Protein AF-A0A9R1XL50-F1 (afdb_monomer)

pLDDT: mean 71.67, std 22.63, range [20.95, 95.12]

Nearest PDB structures (foldseek):
  3ly5-assembly1_A  TM=8.111E-01  e=1.374E-07  Homo sapiens
  8fks-assembly1_SW  TM=7.815E-01  e=7.643E-07  Homo sapiens
  8fkx-assembly1_SW  TM=7.855E-01  e=9.317E-07  Homo sapiens
  4w7s-assembly1_A  TM=7.977E-01  e=1.816E-05  Saccharomyces cerevisiae S288C
  8ia0-assembly1_CW  TM=6.655E-01  e=4.926E-04  Thermochaetoides thermophila DSM 1495

Radius of gyration: 17.32 Å; Cα contacts (8 Å, |Δi|>4): 222; chains: 1; bounding box: 42×39×50 Å

Organism: Lactuca sativa (NCBI:txid4236)

Secondary structure (DSSP, 8-state):
-----------PPPSSS--EEEEE----SSS----SSTTHHHHHHHHHT-SS---EEEE-S---HHHHHHHTSS--SEEEE-HHHHHHHHHTTSS-HHHHHHHEEEEEETTHHHHTTTTTHHHHHHHHTT--TTSEEEE--SS--HHHHHHHHHH-SSPEE--PPP--SS---SS-TT-EE--

Solvent-accessible surface area (backbone atoms only — not comparable to full-atom values): 11337 Å² total; per-residue (Å²): 138,80,83,81,80,76,83,74,80,76,84,73,85,81,82,87,83,72,70,21,34,41,38,37,39,73,77,78,82,73,99,76,81,94,79,70,79,64,50,70,54,48,51,51,60,59,46,70,78,45,96,57,96,72,50,71,39,78,48,61,79,84,70,51,71,67,56,48,42,58,66,48,63,59,87,51,37,34,38,40,25,24,45,63,34,49,47,49,32,42,76,69,58,61,38,50,56,65,54,44,35,76,31,44,41,36,38,33,36,42,52,38,59,48,37,56,79,74,62,34,53,63,38,49,57,59,52,50,76,37,54,45,93,81,35,47,60,48,78,41,54,95,57,90,46,74,64,32,54,50,48,45,67,73,66,44,76,79,45,78,42,80,70,85,76,78,96,73,82,91,78,91,59,97,63,70,93,54,69,40,71,57,131

Structure (mmCIF, N/CA/C/O backbone):
data_AF-A0A9R1XL50-F1
#
_entry.id   AF-A0A9R1XL50-F1
#
loop_
_atom_site.group_PDB
_atom_site.id
_atom_site.type_symbol
_atom_site.label_atom_id
_atom_site.label_alt_id
_atom_site.label_comp_id
_atom_site.label_asym_id
_atom_site.label_entity_id
_atom_site.label_seq_id
_atom_site.pdbx_PDB_ins_code
_atom_site.Cartn_x
_atom_site.Cartn_y
_atom_site.Cartn_z
_atom_site.occupancy
_atom_site.B_iso_or_equiv
_atom_site.auth_seq_id
_atom_site.auth_comp_id
_atom_site.auth_asym_id
_atom_site.auth_atom_id
_atom_site.pdbx_PDB_model_num
ATOM 1 N N . MET A 1 1 ? -12.737 -1.888 -33.338 1.00 26.53 1 MET A N 1
ATOM 2 C CA . MET A 1 1 ? -12.448 -0.941 -32.240 1.00 26.53 1 MET A CA 1
ATOM 3 C C . MET A 1 1 ? -12.625 -1.747 -30.972 1.00 26.53 1 MET A C 1
ATOM 5 O O . MET A 1 1 ? -13.733 -1.877 -30.475 1.00 26.53 1 MET A O 1
ATOM 9 N N . GLU A 1 2 ? -11.579 -2.482 -30.617 1.00 20.95 2 GLU A N 1
ATOM 10 C CA . GLU A 1 2 ? -11.662 -3.637 -29.727 1.00 20.95 2 GLU A CA 1
ATOM 11 C C . GLU A 1 2 ? -11.025 -3.235 -28.399 1.00 20.95 2 GLU A C 1
ATOM 13 O O . GLU A 1 2 ? -9.812 -3.076 -28.293 1.00 20.95 2 GLU A O 1
ATOM 18 N N . PHE A 1 3 ? -11.872 -2.955 -27.409 1.00 22.62 3 PHE A N 1
ATOM 19 C CA . PHE A 1 3 ? -11.440 -2.820 -26.027 1.00 22.62 3 PHE A CA 1
ATOM 20 C C . PHE A 1 3 ? -11.097 -4.225 -25.537 1.00 22.62 3 PHE A C 1
ATOM 22 O O . PHE A 1 3 ? -11.986 -4.993 -25.175 1.00 22.62 3 PHE A O 1
ATOM 29 N N . ALA A 1 4 ? -9.813 -4.578 -25.566 1.00 21.44 4 ALA A N 1
ATOM 30 C CA . ALA A 1 4 ? -9.329 -5.760 -24.875 1.00 21.44 4 ALA A CA 1
ATOM 31 C C . ALA A 1 4 ? -9.428 -5.487 -23.369 1.00 21.44 4 ALA A C 1
ATOM 33 O O . ALA A 1 4 ? -8.550 -4.871 -22.764 1.00 21.44 4 ALA A O 1
ATOM 34 N N . ALA A 1 5 ? -10.553 -5.896 -22.787 1.00 24.94 5 ALA A N 1
ATOM 35 C CA . ALA A 1 5 ? -10.712 -6.074 -21.359 1.00 24.94 5 ALA A CA 1
ATOM 36 C C . ALA A 1 5 ? -9.697 -7.133 -20.919 1.00 24.94 5 ALA A C 1
ATOM 38 O O . ALA A 1 5 ? -9.827 -8.306 -21.258 1.00 24.94 5 ALA A O 1
ATOM 39 N N . TRP A 1 6 ? -8.641 -6.712 -20.229 1.00 21.91 6 TRP A N 1
ATOM 40 C CA . TRP A 1 6 ? -7.741 -7.658 -19.590 1.00 21.91 6 TRP A CA 1
ATOM 41 C C . TRP A 1 6 ? -8.371 -8.076 -18.270 1.00 21.91 6 TRP A C 1
ATOM 43 O O . TRP A 1 6 ? -8.505 -7.271 -17.346 1.00 21.91 6 TRP A O 1
ATOM 53 N N . ASP A 1 7 ? -8.767 -9.346 -18.226 1.00 21.23 7 ASP A N 1
ATOM 54 C CA . ASP A 1 7 ? -9.142 -10.095 -17.035 1.00 21.23 7 ASP A CA 1
ATOM 55 C C . ASP A 1 7 ? -8.012 -10.024 -15.997 1.00 21.23 7 ASP A C 1
ATOM 57 O O . ASP A 1 7 ? -7.135 -10.887 -15.905 1.00 21.23 7 ASP A O 1
ATOM 61 N N . ALA A 1 8 ? -8.031 -8.980 -15.172 1.00 24.08 8 ALA A N 1
ATOM 62 C CA . ALA A 1 8 ? -7.344 -8.997 -13.898 1.00 24.08 8 ALA A CA 1
ATOM 63 C C . ALA A 1 8 ? -8.096 -9.995 -13.015 1.00 24.08 8 ALA A C 1
ATOM 65 O O . ALA A 1 8 ? -9.098 -9.661 -12.383 1.00 24.08 8 ALA A O 1
ATOM 66 N N . ASN A 1 9 ? -7.620 -11.242 -12.995 1.00 21.22 9 ASN A N 1
ATOM 67 C CA . ASN A 1 9 ? -8.003 -12.228 -11.996 1.00 21.22 9 ASN A CA 1
ATOM 68 C C . ASN A 1 9 ? -7.710 -11.651 -10.604 1.00 21.22 9 ASN A C 1
ATOM 70 O O . ASN A 1 9 ? -6.616 -11.799 -10.056 1.00 21.22 9 ASN A O 1
ATOM 74 N N . LEU A 1 10 ? -8.707 -10.985 -10.026 1.00 26.58 10 LEU A N 1
ATOM 75 C CA . LEU A 1 10 ? -8.770 -10.690 -8.610 1.00 26.58 10 LEU A CA 1
ATOM 76 C C . LEU A 1 10 ? -8.966 -12.047 -7.929 1.00 26.58 10 LEU A C 1
ATOM 78 O O . LEU A 1 10 ? -10.087 -12.543 -7.801 1.00 26.58 10 LEU A O 1
ATOM 82 N N . VAL A 1 11 ? -7.864 -12.705 -7.568 1.00 24.00 11 VAL A N 1
ATOM 83 C CA . VAL A 1 11 ? -7.908 -13.920 -6.754 1.00 24.00 11 VAL A CA 1
ATOM 84 C C . VAL A 1 11 ? -8.575 -13.541 -5.435 1.00 24.00 11 VAL A C 1
ATOM 86 O O . VAL A 1 11 ? -7.957 -12.974 -4.540 1.00 24.00 11 VAL A O 1
ATOM 89 N N . THR A 1 12 ? -9.867 -13.829 -5.320 1.00 25.81 12 THR A N 1
ATOM 90 C CA . THR A 1 12 ? -10.569 -13.809 -4.042 1.00 25.81 12 THR A CA 1
ATOM 91 C C . THR A 1 12 ? -10.508 -15.224 -3.476 1.00 25.81 12 THR A C 1
ATOM 93 O O . THR A 1 12 ? -10.990 -16.163 -4.116 1.00 25.81 12 THR A O 1
ATOM 96 N N . PRO A 1 13 ? -9.899 -15.446 -2.296 1.00 27.41 13 PRO A N 1
ATOM 97 C CA . PRO A 1 13 ? -9.959 -16.753 -1.686 1.00 27.41 13 PRO A CA 1
ATOM 98 C C . PRO A 1 13 ? -11.349 -17.011 -1.104 1.00 27.41 13 PRO A C 1
ATOM 100 O O . PRO A 1 13 ? -12.001 -16.176 -0.472 1.00 27.41 13 PRO A O 1
ATOM 103 N N . HIS A 1 14 ? -11.751 -18.242 -1.362 1.00 26.66 14 HIS A N 1
ATOM 104 C CA . HIS A 1 14 ? -12.938 -18.963 -0.962 1.00 26.66 14 HIS A CA 1
ATOM 105 C C . HIS A 1 14 ? -13.212 -18.952 0.563 1.00 26.66 14 HIS A C 1
ATOM 107 O O . HIS A 1 14 ? -12.373 -19.348 1.362 1.00 26.66 14 HIS A O 1
ATOM 113 N N . LYS A 1 15 ? -14.466 -18.604 0.902 1.00 34.28 15 LYS A N 1
ATOM 114 C CA . LYS A 1 15 ? -15.270 -18.860 2.124 1.00 34.28 15 LYS A CA 1
ATOM 115 C C . LYS A 1 15 ? -14.718 -18.474 3.517 1.00 34.28 15 LYS A C 1
ATOM 117 O O . LYS A 1 15 ? -13.888 -19.161 4.094 1.00 34.28 15 LYS A O 1
ATOM 122 N N . ARG A 1 16 ? -15.487 -17.551 4.125 1.00 33.47 16 ARG A N 1
ATOM 123 C CA . ARG A 1 16 ? -15.610 -17.145 5.545 1.00 33.47 16 ARG A CA 1
ATOM 124 C C . ARG A 1 16 ? -14.518 -16.200 6.085 1.00 33.47 16 ARG A C 1
ATOM 126 O O . ARG A 1 16 ? -13.398 -16.608 6.328 1.00 33.47 16 ARG A O 1
ATOM 133 N N . MET A 1 17 ? -14.983 -14.979 6.399 1.00 31.41 17 MET A N 1
ATOM 134 C CA . MET A 1 17 ? -14.374 -13.892 7.194 1.00 31.41 17 MET A CA 1
ATOM 135 C C . MET A 1 17 ? -13.359 -12.963 6.498 1.00 31.41 17 MET A C 1
ATOM 137 O O . MET A 1 17 ? -12.212 -13.321 6.290 1.00 31.41 17 MET A O 1
ATOM 141 N N . GLY A 1 18 ? -13.805 -11.719 6.251 1.00 35.88 18 GLY A N 1
ATOM 142 C CA . GLY A 1 18 ? -12.999 -10.488 6.285 1.00 35.88 18 GLY A CA 1
ATOM 143 C C . GLY A 1 18 ? -11.759 -10.425 5.394 1.00 35.88 18 GLY A C 1
ATOM 144 O O . GLY A 1 18 ? -10.650 -10.398 5.915 1.00 35.88 18 GLY A O 1
ATOM 145 N N . ASN A 1 19 ? -11.938 -10.326 4.075 1.00 38.72 19 ASN A N 1
ATOM 146 C CA . ASN A 1 19 ? -10.843 -9.949 3.181 1.00 38.72 19 ASN A CA 1
ATOM 147 C C . ASN A 1 19 ? -10.833 -8.420 3.037 1.00 38.72 19 ASN A C 1
ATOM 149 O O . ASN A 1 19 ? -11.724 -7.865 2.394 1.00 38.72 19 ASN A O 1
ATOM 153 N N . SER A 1 20 ? -9.845 -7.748 3.634 1.00 42.44 20 SER A N 1
ATOM 154 C CA . SER A 1 20 ? -9.546 -6.342 3.339 1.00 42.44 20 SER A CA 1
ATOM 155 C C . SER A 1 20 ? -8.395 -6.263 2.331 1.00 42.44 20 SER A C 1
ATOM 157 O O . SER A 1 20 ? -7.392 -6.977 2.456 1.00 42.44 20 SER A O 1
ATOM 159 N N . ILE A 1 21 ? -8.556 -5.401 1.330 1.00 47.28 21 ILE A N 1
ATOM 160 C CA . ILE A 1 21 ? -7.580 -5.032 0.304 1.00 47.28 21 ILE A CA 1
ATOM 161 C C . ILE A 1 21 ? -7.162 -3.590 0.588 1.00 47.28 21 ILE A C 1
ATOM 163 O O . ILE A 1 21 ? -8.010 -2.701 0.666 1.00 47.28 21 ILE A O 1
ATOM 167 N N . VAL A 1 22 ? -5.864 -3.339 0.734 1.00 52.78 22 VAL A N 1
ATOM 168 C CA . VAL A 1 22 ? -5.326 -1.973 0.808 1.00 52.78 22 VAL A CA 1
ATOM 169 C C . VAL A 1 22 ? -4.517 -1.734 -0.457 1.00 52.78 22 VAL A C 1
ATOM 171 O O . VAL A 1 22 ? -3.472 -2.344 -0.661 1.00 52.78 22 VAL A O 1
ATOM 174 N N . ARG A 1 23 ? -5.006 -0.858 -1.330 1.00 49.47 23 ARG A N 1
ATOM 175 C CA . ARG A 1 23 ? -4.282 -0.412 -2.520 1.00 49.47 23 ARG A CA 1
ATOM 176 C C . ARG A 1 23 ? -3.611 0.912 -2.180 1.00 49.47 23 ARG A C 1
ATOM 178 O O . ARG A 1 23 ? -4.287 1.899 -1.895 1.00 49.47 23 ARG A O 1
ATOM 185 N N . LEU A 1 24 ? -2.283 0.905 -2.142 1.00 48.03 24 LEU A N 1
ATOM 186 C CA . LEU A 1 24 ? -1.499 2.114 -1.957 1.00 48.03 24 LEU A CA 1
ATOM 187 C C . LEU A 1 24 ? -1.195 2.710 -3.322 1.00 48.03 24 LEU A C 1
ATOM 189 O O . LEU A 1 24 ? -0.551 2.081 -4.163 1.00 48.03 24 LEU A O 1
ATOM 193 N N . GLU A 1 25 ? -1.655 3.934 -3.512 1.00 41.81 25 GLU A N 1
ATOM 194 C CA . GLU A 1 25 ? -1.414 4.716 -4.712 1.00 41.81 25 GLU A CA 1
ATOM 195 C C . GLU A 1 25 ? -0.516 5.890 -4.392 1.00 41.81 25 GLU A C 1
ATOM 197 O O . GLU A 1 25 ? -0.556 6.464 -3.306 1.00 41.81 25 GLU A O 1
ATOM 202 N N . SER A 1 26 ? 0.298 6.267 -5.361 1.00 34.44 26 SER A N 1
ATOM 203 C CA . SER A 1 26 ? 1.078 7.482 -5.272 1.00 34.44 26 SER A CA 1
ATOM 204 C C . SER A 1 26 ? 0.306 8.652 -5.874 1.00 34.44 26 SER A C 1
ATOM 206 O O . SER A 1 26 ? -0.042 8.594 -7.051 1.00 34.44 26 SER A O 1
ATOM 208 N N . ILE A 1 27 ? 0.061 9.716 -5.101 1.00 32.31 27 ILE A N 1
ATOM 209 C CA . ILE A 1 27 ? -0.486 10.981 -5.617 1.00 32.31 27 ILE A CA 1
ATOM 210 C C . ILE A 1 27 ? 0.610 12.042 -5.610 1.00 32.31 27 ILE A C 1
ATOM 212 O O . ILE A 1 27 ? 1.268 12.264 -4.595 1.00 32.31 27 ILE A O 1
ATOM 216 N N . CYS A 1 28 ? 0.788 12.681 -6.766 1.00 31.44 28 CYS A N 1
ATOM 217 C CA . CYS A 1 28 ? 1.535 13.920 -6.901 1.00 31.44 28 CYS A CA 1
ATOM 218 C C . CYS A 1 28 ? 0.744 15.048 -6.237 1.00 31.44 28 CYS A C 1
ATOM 220 O O . CYS A 1 28 ? -0.418 15.266 -6.582 1.00 31.44 28 CYS A O 1
ATOM 222 N N . ASP A 1 29 ? 1.385 15.791 -5.341 1.00 30.58 29 ASP A N 1
ATOM 223 C CA . ASP A 1 29 ? 0.957 17.152 -5.035 1.00 30.58 29 ASP A CA 1
ATOM 224 C C . ASP A 1 29 ? 0.895 17.971 -6.336 1.00 30.58 29 ASP A C 1
ATOM 226 O O . ASP A 1 29 ? 1.881 18.043 -7.069 1.00 30.58 29 ASP A O 1
ATOM 230 N N . GLY A 1 30 ? -0.254 18.600 -6.597 1.00 33.22 30 GLY A N 1
ATOM 231 C CA . GLY A 1 30 ? -0.384 19.753 -7.493 1.00 33.22 30 GLY A CA 1
ATOM 232 C C . GLY A 1 30 ? -0.367 19.489 -9.007 1.00 33.22 30 GLY A C 1
ATOM 233 O O . GLY A 1 30 ? 0.667 19.255 -9.622 1.00 33.22 30 GLY A O 1
ATOM 234 N N . ASP A 1 31 ? -1.530 19.663 -9.637 1.00 37.16 31 ASP A N 1
ATOM 235 C CA . ASP A 1 31 ? -1.709 20.309 -10.949 1.00 37.16 31 ASP A CA 1
ATOM 236 C C . ASP A 1 31 ? -0.800 19.905 -12.129 1.00 37.16 31 ASP A C 1
ATOM 238 O O . ASP A 1 31 ? -0.289 20.755 -12.868 1.00 37.16 31 ASP A O 1
ATOM 242 N N . ARG A 1 32 ? -0.672 18.604 -12.405 1.00 36.62 32 ARG A N 1
ATOM 243 C CA . ARG A 1 32 ? -0.551 18.076 -13.780 1.00 36.62 32 ARG A CA 1
ATOM 244 C C . ARG A 1 32 ? -0.650 16.551 -13.765 1.00 36.62 32 ARG A C 1
ATOM 246 O O . ARG A 1 32 ? -0.074 15.9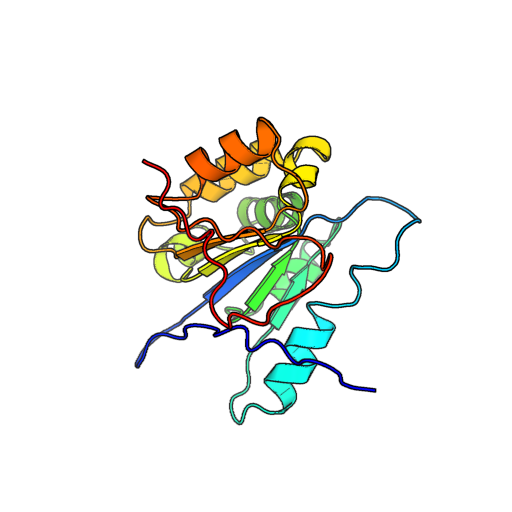27 -12.890 1.00 36.62 32 ARG A O 1
ATOM 253 N N . TRP A 1 33 ? -1.317 15.988 -14.777 1.00 40.81 33 TRP A N 1
ATOM 254 C CA . TRP A 1 33 ? -1.441 14.558 -15.145 1.00 40.81 33 TRP A CA 1
ATOM 255 C C . TRP A 1 33 ? -2.765 13.850 -14.751 1.00 40.81 33 TRP A C 1
ATOM 257 O O . TRP A 1 33 ? -2.957 13.467 -13.599 1.00 40.81 33 TRP A O 1
ATOM 267 N N . PRO A 1 34 ? -3.680 13.600 -15.719 1.00 41.41 34 PRO A N 1
ATOM 268 C CA . PRO A 1 34 ? -5.043 13.114 -15.476 1.00 41.41 34 PRO A CA 1
ATOM 269 C C . PRO A 1 34 ? -5.156 11.578 -15.505 1.00 41.41 34 PRO A C 1
ATOM 271 O O . PRO A 1 34 ? -6.029 11.035 -16.171 1.00 41.41 34 PRO A O 1
ATOM 274 N N . LEU A 1 35 ? -4.272 10.848 -14.819 1.00 44.38 35 LEU A N 1
ATOM 275 C CA . LEU A 1 35 ? -4.283 9.372 -14.862 1.00 44.38 35 LEU A CA 1
ATOM 276 C C . LEU A 1 35 ? -4.756 8.698 -13.566 1.00 44.38 35 LEU A C 1
ATOM 278 O O . LEU A 1 35 ? -4.550 7.501 -13.405 1.00 44.38 35 LEU A O 1
ATOM 282 N N . PHE A 1 36 ? -5.373 9.439 -12.640 1.00 43.88 36 PHE A N 1
ATOM 283 C CA . PHE A 1 36 ? -5.652 8.933 -11.285 1.00 43.88 36 PHE A CA 1
ATOM 284 C C . PHE A 1 36 ? -7.071 9.178 -10.764 1.00 43.88 36 PHE A C 1
ATOM 286 O O . PHE A 1 36 ? -7.391 8.784 -9.650 1.00 43.88 36 PHE A O 1
ATOM 293 N N . TYR A 1 37 ? -7.966 9.728 -11.587 1.00 47.56 37 TYR A N 1
ATOM 294 C CA . TYR A 1 37 ? -9.409 9.654 -11.317 1.00 47.56 37 TYR A CA 1
ATOM 295 C C . TYR A 1 37 ? -9.952 8.207 -11.475 1.00 47.56 37 TYR A C 1
ATOM 297 O O . TYR A 1 37 ? -11.110 7.937 -11.171 1.00 47.56 37 TYR A O 1
ATOM 305 N N . ASN A 1 38 ? -9.092 7.264 -11.891 1.00 61.78 38 ASN A N 1
ATOM 306 C CA . ASN A 1 38 ? -9.473 6.048 -12.607 1.00 61.78 38 ASN A CA 1
ATOM 307 C C . ASN A 1 38 ? -9.279 4.713 -11.847 1.00 61.78 38 ASN A C 1
ATOM 309 O O . ASN A 1 38 ? -9.182 3.664 -12.477 1.00 61.78 38 ASN A O 1
ATOM 313 N N . VAL A 1 39 ? -9.126 4.670 -10.520 1.00 70.12 39 VAL A N 1
ATOM 314 C CA . VAL A 1 39 ? -9.151 3.350 -9.834 1.00 70.12 39 VAL A CA 1
ATOM 315 C C . VAL A 1 39 ? -10.243 3.260 -8.808 1.00 70.12 39 VAL A C 1
ATOM 317 O O . VAL A 1 39 ? -10.955 2.265 -8.793 1.00 70.12 39 VAL A O 1
ATOM 320 N N . TYR A 1 40 ? -10.434 4.277 -7.974 1.00 77.44 40 TYR A N 1
ATOM 321 C CA . TYR A 1 40 ? -11.601 4.275 -7.103 1.00 77.44 40 TYR A CA 1
ATOM 322 C C . TYR A 1 40 ? -12.896 4.244 -7.926 1.00 77.44 40 TYR A C 1
ATOM 324 O O . TYR A 1 40 ? -13.756 3.415 -7.650 1.00 77.44 40 TYR A O 1
ATOM 332 N N . SER A 1 41 ? -12.998 5.061 -8.982 1.00 75.00 41 SER A N 1
ATOM 333 C CA . SER A 1 41 ? -14.140 5.055 -9.909 1.00 75.00 41 SER A CA 1
ATOM 334 C C . SER A 1 41 ? -14.334 3.690 -10.591 1.00 75.00 41 SER A C 1
ATOM 336 O O . SER A 1 41 ? -15.450 3.184 -10.682 1.00 75.00 41 SER A O 1
ATOM 338 N N . GLU A 1 42 ? -13.255 3.041 -11.010 1.00 80.12 42 GLU A N 1
ATOM 339 C CA . GLU A 1 42 ? -13.281 1.773 -11.736 1.00 80.12 42 GLU A CA 1
ATOM 340 C C . GLU A 1 42 ? -13.642 0.634 -10.792 1.00 80.12 42 GLU A C 1
ATOM 342 O O . GLU A 1 42 ? -14.469 -0.211 -11.123 1.00 80.12 42 GLU A O 1
ATOM 347 N N . VAL A 1 43 ? -13.097 0.648 -9.575 1.00 80.75 43 VAL A N 1
ATOM 348 C CA . VAL A 1 43 ? -13.516 -0.252 -8.503 1.00 80.75 43 VAL A CA 1
ATOM 349 C C . VAL A 1 43 ? -15.000 -0.051 -8.215 1.00 80.75 43 VAL A C 1
ATOM 351 O O . VAL A 1 43 ? -15.721 -1.043 -8.164 1.00 80.75 43 VAL A O 1
ATOM 354 N N . LEU A 1 44 ? -15.478 1.191 -8.077 1.00 82.81 44 LEU A N 1
ATOM 355 C CA . LEU A 1 44 ? -16.902 1.476 -7.877 1.00 82.81 44 LEU A CA 1
ATOM 356 C C . LEU A 1 44 ? -17.763 0.928 -9.028 1.00 82.81 44 LEU A C 1
ATOM 358 O O . LEU A 1 44 ? -18.777 0.280 -8.777 1.00 82.81 44 LEU A O 1
ATOM 362 N N . SER A 1 45 ? -17.322 1.111 -10.272 1.00 82.62 45 SER A N 1
ATOM 363 C CA . SER A 1 45 ? -18.012 0.614 -11.470 1.00 82.62 45 SER A CA 1
ATOM 364 C C . SER A 1 45 ? -18.078 -0.917 -11.500 1.00 82.62 45 SER A C 1
ATOM 366 O O . SER A 1 45 ? -19.099 -1.500 -11.857 1.00 82.62 45 SER A O 1
ATOM 368 N N . LEU A 1 46 ? -17.006 -1.597 -11.081 1.00 80.38 46 LEU A N 1
ATOM 369 C CA . LEU A 1 46 ? -16.961 -3.059 -11.008 1.00 80.38 46 LEU A CA 1
ATOM 370 C C . LEU A 1 46 ? -17.835 -3.610 -9.876 1.00 80.38 46 LEU A C 1
ATOM 372 O O . LEU A 1 46 ? -18.501 -4.631 -10.057 1.00 80.38 46 LEU A O 1
ATOM 376 N N . ILE A 1 47 ? -17.856 -2.959 -8.709 1.00 82.38 47 ILE A N 1
ATOM 377 C CA . ILE A 1 47 ? -18.670 -3.429 -7.577 1.00 82.38 47 ILE A CA 1
ATOM 378 C C . ILE A 1 47 ? -20.155 -3.113 -7.738 1.00 82.38 47 ILE A C 1
ATOM 380 O O . ILE A 1 47 ? -20.960 -3.770 -7.086 1.00 82.38 47 ILE A O 1
ATOM 384 N N . GLU A 1 48 ? -20.543 -2.156 -8.583 1.00 79.62 48 GLU A N 1
ATOM 385 C CA . GLU A 1 48 ? -21.958 -1.887 -8.876 1.00 79.62 48 GLU A CA 1
ATOM 386 C C . GLU A 1 48 ? -22.650 -3.127 -9.470 1.00 79.62 48 GLU A C 1
ATOM 388 O O . GLU A 1 48 ? -23.831 -3.378 -9.232 1.00 79.62 48 GLU A O 1
ATOM 393 N N . LEU A 1 49 ? -21.883 -3.971 -10.163 1.00 78.69 49 LEU A N 1
ATOM 394 C CA . LEU A 1 49 ? -22.341 -5.248 -10.706 1.00 78.69 49 LEU A CA 1
ATOM 395 C C . LEU A 1 49 ? -22.364 -6.377 -9.658 1.00 78.69 49 LEU A C 1
ATOM 397 O O . LEU A 1 49 ? -22.915 -7.455 -9.907 1.00 78.69 49 LEU A O 1
ATOM 401 N N . CYS A 1 50 ? -21.791 -6.158 -8.473 1.00 77.44 50 CYS A N 1
ATOM 402 C CA . CYS A 1 50 ? -21.779 -7.134 -7.391 1.00 77.44 50 CYS A CA 1
ATOM 403 C C . CYS A 1 50 ? -23.095 -7.100 -6.605 1.00 77.44 50 CYS A C 1
ATOM 405 O O . CYS A 1 50 ? -23.569 -6.066 -6.147 1.00 77.44 50 CYS A O 1
ATOM 407 N N . ARG A 1 51 ? -23.651 -8.281 -6.315 1.00 77.62 51 ARG A N 1
ATOM 408 C CA . ARG A 1 51 ? -24.842 -8.433 -5.452 1.00 77.62 51 ARG A CA 1
ATOM 409 C C . ARG A 1 51 ? -24.590 -8.153 -3.963 1.00 77.62 51 ARG A C 1
ATOM 411 O O . ARG A 1 51 ? -25.511 -8.267 -3.158 1.00 77.62 51 ARG A O 1
ATOM 418 N N . VAL A 1 52 ? -23.351 -7.854 -3.584 1.00 76.75 52 VAL A N 1
ATOM 419 C CA . VAL A 1 52 ? -22.919 -7.649 -2.199 1.00 76.75 52 VAL A CA 1
ATOM 420 C C . VAL A 1 52 ? -22.508 -6.193 -2.039 1.00 76.75 52 VAL A C 1
ATOM 422 O O . VAL A 1 52 ? -21.737 -5.686 -2.847 1.00 76.75 52 VAL A O 1
ATOM 425 N N . GLN A 1 53 ? -22.981 -5.535 -0.979 1.00 76.19 53 GLN A N 1
ATOM 426 C CA . GLN A 1 53 ? -22.500 -4.199 -0.633 1.00 76.19 53 GLN A CA 1
ATOM 427 C C . GLN A 1 53 ? -21.056 -4.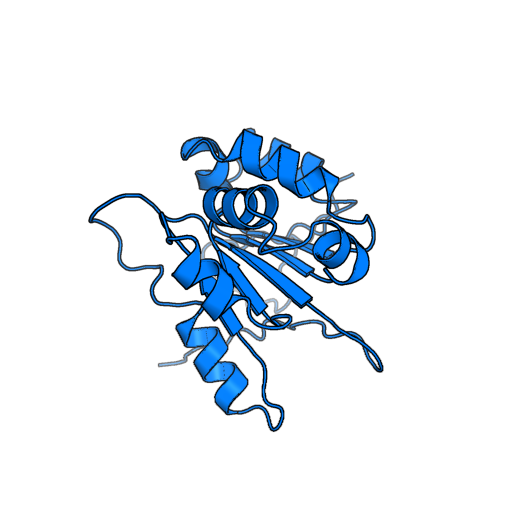284 -0.134 1.00 76.19 53 GLN A C 1
ATOM 429 O O . GLN A 1 53 ? -20.784 -4.822 0.943 1.00 76.19 53 GLN A O 1
ATOM 434 N N . LEU A 1 54 ? -20.134 -3.743 -0.926 1.00 80.31 54 LEU A N 1
ATOM 435 C CA . LEU A 1 54 ? -18.724 -3.621 -0.585 1.00 80.31 54 LEU A CA 1
ATOM 436 C C . LEU A 1 54 ? -18.423 -2.166 -0.231 1.00 80.31 54 LEU A C 1
ATOM 438 O O . LEU A 1 54 ? -18.596 -1.263 -1.044 1.00 80.31 54 LEU A O 1
ATOM 442 N N . LYS A 1 55 ? -17.954 -1.937 0.997 1.00 82.31 55 LYS A N 1
ATOM 443 C CA . LYS A 1 55 ? -17.462 -0.626 1.422 1.00 82.31 55 LYS A CA 1
ATOM 444 C C . LYS A 1 55 ? -16.072 -0.380 0.833 1.00 82.31 55 LYS A C 1
ATOM 446 O O . LYS A 1 55 ? -15.110 -1.046 1.227 1.00 82.31 55 LYS A O 1
ATOM 451 N N . VAL A 1 56 ? -15.982 0.598 -0.061 1.00 84.69 56 VAL A N 1
ATOM 452 C CA . VAL A 1 56 ? -14.731 1.106 -0.634 1.00 84.69 56 VAL A CA 1
ATOM 453 C C . VAL A 1 56 ? -14.484 2.497 -0.075 1.00 84.69 56 VAL A C 1
ATOM 455 O O . VAL A 1 56 ? -15.403 3.306 0.011 1.00 84.69 56 VAL A O 1
ATOM 458 N N . VAL A 1 57 ? -13.254 2.763 0.348 1.00 85.00 57 VAL A N 1
ATOM 459 C CA . VAL A 1 57 ? -12.853 4.054 0.909 1.00 85.00 57 VAL A CA 1
ATOM 460 C C . VAL A 1 57 ? -11.652 4.569 0.137 1.00 85.00 57 VAL A C 1
ATOM 462 O O . VAL A 1 57 ? -10.689 3.828 -0.049 1.00 85.00 57 VAL A O 1
ATOM 465 N N . GLN A 1 58 ? -11.692 5.840 -0.258 1.00 84.19 58 GLN A N 1
ATOM 466 C CA . GLN A 1 58 ? -10.526 6.571 -0.741 1.00 84.19 58 GLN A CA 1
ATOM 467 C C . GLN A 1 58 ? -10.164 7.676 0.253 1.00 84.19 58 GLN A C 1
ATOM 469 O O . GLN A 1 58 ? -11.022 8.475 0.625 1.00 84.19 58 GLN A O 1
ATOM 474 N N . LEU A 1 59 ? -8.898 7.733 0.671 1.00 82.56 59 LEU A N 1
ATOM 475 C CA . LEU A 1 59 ? -8.350 8.850 1.446 1.00 82.56 59 LEU A CA 1
ATOM 476 C C . LEU A 1 59 ? -6.987 9.250 0.884 1.00 82.56 59 LEU A C 1
ATOM 478 O O . LEU A 1 59 ? -6.057 8.452 0.842 1.00 82.56 59 LEU A O 1
ATOM 482 N N . THR A 1 60 ? -6.855 10.499 0.457 1.00 82.00 60 THR A N 1
ATOM 483 C CA . THR A 1 60 ? -5.654 11.015 -0.210 1.00 82.00 60 THR A CA 1
ATOM 484 C C . THR A 1 60 ? -5.373 12.444 0.247 1.00 82.00 60 THR A C 1
ATOM 486 O O . THR A 1 60 ? -6.273 13.121 0.737 1.00 82.00 60 THR A O 1
ATOM 489 N N . GLY A 1 61 ? -4.133 12.914 0.092 1.00 80.56 61 GLY A N 1
ATOM 490 C CA . GLY A 1 61 ? -3.729 14.249 0.545 1.00 80.56 61 GLY A CA 1
ATOM 491 C C . GLY A 1 61 ? -3.676 14.367 2.072 1.00 80.56 61 GLY A C 1
ATOM 492 O O . GLY A 1 61 ? -3.083 13.524 2.759 1.00 80.56 61 GLY A O 1
ATOM 493 N N . GLU A 1 62 ? -4.293 15.420 2.606 1.00 85.75 62 GLU A N 1
ATOM 494 C CA . GLU A 1 62 ? -4.278 15.753 4.034 1.00 85.75 62 GLU A CA 1
ATOM 495 C C . GLU A 1 62 ? -5.688 15.785 4.642 1.00 85.75 62 GLU A C 1
ATOM 497 O O . GLU A 1 62 ? -6.177 16.851 5.013 1.00 85.75 62 GLU A O 1
ATOM 502 N N . PRO A 1 63 ? -6.367 14.627 4.763 1.00 84.81 63 PRO A N 1
ATOM 503 C CA . PRO A 1 63 ? -7.687 14.589 5.373 1.00 84.81 63 PRO A CA 1
ATOM 504 C C . PRO A 1 63 ? -7.609 14.932 6.864 1.00 84.81 63 PRO A C 1
ATOM 506 O O . PRO A 1 63 ? -6.712 14.488 7.594 1.00 84.81 63 PRO A O 1
ATOM 509 N N . SER A 1 64 ? -8.593 15.692 7.329 1.00 94.31 64 SER A N 1
ATOM 510 C CA . SER A 1 64 ? -8.817 15.978 8.741 1.00 94.31 64 SER A CA 1
ATOM 511 C C . SER A 1 64 ? -9.166 14.706 9.519 1.00 94.31 64 SER A C 1
ATOM 513 O O . SER A 1 64 ? -9.620 13.700 8.968 1.00 94.31 64 SER A O 1
ATOM 515 N N . PHE A 1 65 ? -9.009 14.753 10.844 1.00 93.06 65 PHE A N 1
ATOM 516 C CA . PHE A 1 65 ? -9.394 13.635 11.710 1.00 93.06 65 PHE A CA 1
ATOM 517 C C . PHE A 1 65 ? -10.863 13.225 11.520 1.00 93.06 65 PHE A C 1
ATOM 519 O O . PHE A 1 65 ? -11.160 12.035 11.457 1.00 93.06 65 PHE A O 1
ATOM 526 N N . SER A 1 66 ? -11.768 14.201 11.388 1.00 95.12 66 SER A N 1
ATOM 527 C CA . SER A 1 66 ? -13.203 13.953 11.196 1.00 95.12 66 SER A CA 1
ATOM 528 C C . SER A 1 66 ? -13.493 13.219 9.882 1.00 95.12 66 SER A C 1
ATOM 530 O O . SER A 1 66 ? -14.264 12.257 9.867 1.00 95.12 66 SER A O 1
ATOM 532 N N . GLU A 1 67 ? -12.838 13.618 8.787 1.00 92.56 67 GLU A N 1
ATOM 533 C CA . GLU A 1 67 ? -12.974 12.959 7.481 1.00 92.56 67 GLU A CA 1
ATOM 534 C C . GLU A 1 67 ? -12.451 11.524 7.529 1.00 92.56 67 GLU A C 1
ATOM 536 O O . GLU A 1 67 ? -13.154 10.604 7.110 1.00 92.56 67 GLU A O 1
ATOM 541 N N . MET A 1 68 ? -11.264 11.311 8.112 1.00 89.62 68 MET A N 1
ATOM 542 C CA . MET A 1 68 ? -10.704 9.968 8.288 1.00 89.62 68 MET A CA 1
ATOM 543 C C . MET A 1 68 ? -11.632 9.087 9.132 1.00 89.62 68 MET A C 1
ATOM 545 O O . MET A 1 68 ? -11.950 7.968 8.728 1.00 89.62 68 MET A O 1
ATOM 549 N N . ALA A 1 69 ? -12.090 9.584 10.286 1.00 90.75 69 ALA A N 1
ATOM 550 C CA . ALA A 1 69 ? -12.956 8.845 11.203 1.00 90.75 69 ALA A CA 1
ATOM 551 C C . ALA A 1 69 ? -14.305 8.488 10.568 1.00 90.75 69 ALA A C 1
ATOM 553 O O . ALA A 1 69 ? -14.798 7.374 10.739 1.00 90.75 69 ALA A O 1
ATOM 554 N N . THR A 1 70 ? -14.879 9.407 9.791 1.00 93.50 70 THR A N 1
ATOM 555 C CA . THR A 1 70 ? -16.136 9.176 9.071 1.00 93.50 70 THR A CA 1
ATOM 556 C C . THR A 1 70 ? -15.948 8.134 7.973 1.00 93.50 70 THR A C 1
ATOM 558 O O . THR A 1 70 ? -16.687 7.145 7.920 1.00 93.50 70 THR A O 1
ATOM 561 N N . ALA A 1 71 ? -14.923 8.299 7.132 1.00 86.12 71 ALA A N 1
ATOM 562 C CA . ALA A 1 71 ? -14.635 7.398 6.021 1.00 86.12 71 ALA A CA 1
ATOM 563 C C . ALA A 1 71 ? -14.332 5.972 6.508 1.00 86.12 71 ALA A C 1
ATOM 565 O O . ALA A 1 71 ? -14.862 4.991 5.983 1.00 86.12 71 ALA A O 1
ATOM 566 N N . LEU A 1 72 ? -13.555 5.846 7.584 1.00 84.62 72 LEU A N 1
ATOM 567 C CA . LEU A 1 72 ? -13.187 4.574 8.206 1.00 84.62 72 LEU A CA 1
ATOM 568 C C . LEU A 1 72 ? -14.148 4.147 9.332 1.00 84.62 72 LEU A C 1
ATOM 570 O O . LEU A 1 72 ? -13.812 3.264 10.120 1.00 84.62 72 LEU A O 1
ATOM 574 N N . SER A 1 73 ? -15.372 4.698 9.385 1.00 83.31 73 SER A N 1
ATOM 575 C CA . SER A 1 73 ? -16.414 4.225 10.310 1.00 83.31 73 SER A CA 1
ATOM 576 C C . SER A 1 73 ? -16.882 2.814 9.917 1.00 83.31 73 SER A C 1
ATOM 578 O O . SER A 1 73 ? -17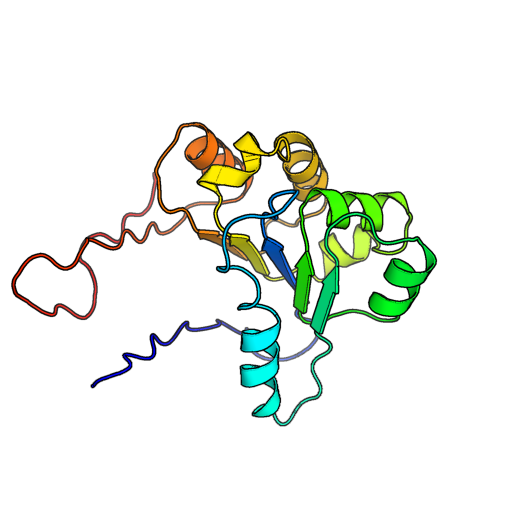.699 2.601 9.020 1.00 83.31 73 SER A O 1
ATOM 580 N N . GLY A 1 74 ? -16.258 1.810 10.526 1.00 74.75 74 GLY A N 1
ATOM 581 C CA . GLY A 1 74 ? -16.394 0.403 10.148 1.00 74.75 74 GLY A CA 1
ATOM 582 C C . GLY A 1 74 ? -15.388 -0.041 9.071 1.00 74.75 74 GLY A C 1
ATOM 583 O O . GLY A 1 74 ? -14.917 0.782 8.275 1.00 74.75 74 GLY A O 1
ATOM 584 N N . PRO A 1 75 ? -15.050 -1.345 9.040 1.00 71.19 75 PRO A N 1
ATOM 585 C CA . PRO A 1 75 ? -13.936 -1.870 8.255 1.00 71.19 75 PRO A CA 1
ATOM 586 C C . PRO A 1 75 ? -14.215 -1.783 6.744 1.00 71.19 75 PRO A C 1
ATOM 588 O O . PRO A 1 75 ? -15.225 -2.322 6.283 1.00 71.19 75 PRO A O 1
ATOM 591 N N . PRO A 1 76 ? -13.347 -1.127 5.953 1.00 80.44 76 PRO A N 1
ATOM 592 C CA . PRO A 1 76 ? -13.455 -1.164 4.502 1.00 80.44 76 PRO A CA 1
ATOM 593 C C . PRO A 1 76 ? -13.025 -2.531 3.950 1.00 80.44 76 PRO A C 1
ATOM 595 O O . PRO A 1 76 ? -12.116 -3.185 4.473 1.00 80.44 76 PRO A O 1
ATOM 598 N N . TYR A 1 77 ? -13.656 -2.934 2.849 1.00 79.62 77 TYR A N 1
ATOM 599 C CA . TYR A 1 77 ? -13.193 -4.064 2.042 1.00 79.62 77 TYR A CA 1
ATOM 600 C C . TYR A 1 77 ? -12.051 -3.641 1.130 1.00 79.62 77 TYR A C 1
ATOM 602 O O . TYR A 1 77 ? -11.107 -4.398 0.948 1.00 79.62 77 TYR A O 1
ATOM 610 N N . ILE A 1 78 ? -12.130 -2.430 0.576 1.00 84.06 78 ILE A N 1
ATOM 611 C CA . ILE A 1 78 ? -11.088 -1.856 -0.271 1.00 84.06 78 ILE A CA 1
ATOM 612 C C . ILE A 1 78 ? -10.750 -0.474 0.272 1.00 84.06 78 ILE A C 1
ATOM 614 O O . ILE A 1 78 ? -11.637 0.360 0.465 1.00 84.06 78 ILE A O 1
ATOM 618 N N . PHE A 1 79 ? -9.470 -0.237 0.521 1.00 86.69 79 PHE A N 1
ATOM 619 C CA . PHE A 1 79 ? -8.958 1.053 0.952 1.00 86.69 79 PHE A CA 1
ATOM 620 C C . PHE A 1 79 ? -7.908 1.549 -0.040 1.00 86.69 79 PHE A C 1
ATOM 622 O O . PHE A 1 79 ? -6.852 0.934 -0.173 1.00 86.69 79 PHE A O 1
ATOM 629 N N . VAL A 1 80 ? -8.221 2.638 -0.740 1.00 86.81 80 VAL A N 1
ATOM 630 C CA . VAL A 1 80 ? -7.349 3.310 -1.710 1.00 86.81 80 VAL A CA 1
ATOM 631 C C . VAL A 1 80 ? -6.753 4.545 -1.042 1.00 86.81 80 VAL A C 1
ATOM 633 O O . VAL A 1 80 ? -7.488 5.418 -0.579 1.00 86.81 80 VAL A O 1
ATOM 636 N N . SER A 1 81 ? -5.430 4.621 -0.924 1.00 87.25 81 SER A N 1
ATOM 637 C CA . SER A 1 81 ? -4.797 5.725 -0.192 1.00 87.25 81 SER A CA 1
ATOM 638 C C . SER A 1 81 ? -3.343 5.939 -0.581 1.00 87.25 81 SER A C 1
ATOM 640 O O . SER A 1 81 ? -2.694 5.037 -1.097 1.00 87.25 81 SER A O 1
ATOM 642 N N . THR A 1 82 ? -2.792 7.106 -0.245 1.00 84.12 82 THR A N 1
ATOM 643 C CA . THR A 1 82 ? -1.338 7.317 -0.277 1.00 84.12 82 THR A CA 1
ATOM 644 C C . THR A 1 82 ? -0.651 6.727 0.954 1.00 84.12 82 THR A C 1
ATOM 646 O O . THR A 1 82 ? -1.278 6.668 2.021 1.00 84.12 82 THR A O 1
ATOM 649 N N . PRO A 1 83 ? 0.637 6.329 0.870 1.00 88.81 83 PRO A N 1
ATOM 650 C CA . PRO A 1 83 ? 1.381 5.836 2.032 1.00 88.81 83 PRO A CA 1
ATOM 651 C C . PRO A 1 83 ? 1.392 6.827 3.204 1.00 88.81 83 PRO A C 1
ATOM 653 O O . PRO A 1 83 ? 1.213 6.431 4.356 1.00 88.81 83 PRO A O 1
ATOM 656 N N . ALA A 1 84 ? 1.537 8.125 2.919 1.00 85.38 84 ALA A N 1
ATOM 657 C CA . ALA A 1 84 ? 1.477 9.174 3.934 1.00 85.38 84 ALA A CA 1
ATOM 658 C C . ALA A 1 84 ? 0.107 9.238 4.630 1.00 85.38 84 ALA A C 1
ATOM 660 O O . ALA A 1 84 ? 0.037 9.346 5.856 1.00 85.38 84 ALA A O 1
ATOM 661 N N . CYS A 1 85 ? -0.986 9.116 3.874 1.00 86.56 85 CYS A N 1
ATOM 662 C CA . CYS A 1 85 ? -2.332 9.121 4.436 1.00 86.56 85 CYS A CA 1
ATOM 663 C C . CYS A 1 85 ? -2.624 7.850 5.254 1.00 86.56 85 CYS A C 1
ATOM 665 O O . CYS A 1 85 ? -3.182 7.951 6.349 1.00 86.56 85 CYS A O 1
ATOM 667 N N . VAL A 1 86 ? -2.153 6.672 4.823 1.00 87.94 86 VAL A N 1
ATOM 668 C CA . VAL A 1 86 ? -2.252 5.443 5.636 1.00 87.94 86 VAL A CA 1
ATOM 669 C C . VAL A 1 86 ? -1.496 5.597 6.951 1.00 87.94 86 VAL A C 1
ATOM 671 O O . VAL A 1 86 ? -2.045 5.285 8.008 1.00 87.94 86 VAL A O 1
ATOM 674 N N . GLN A 1 87 ? -0.281 6.149 6.914 1.00 88.75 87 GLN A N 1
ATOM 675 C CA . GLN A 1 87 ? 0.479 6.430 8.130 1.00 88.75 87 GLN A CA 1
ATOM 676 C C . GLN A 1 87 ? -0.272 7.395 9.054 1.00 88.75 87 GLN A C 1
ATOM 678 O O . GLN A 1 87 ? -0.300 7.189 10.263 1.00 88.75 87 GLN A O 1
ATOM 683 N N . ARG A 1 88 ? -0.916 8.431 8.508 1.00 89.12 88 ARG A N 1
ATOM 684 C CA . ARG A 1 88 ? -1.741 9.366 9.287 1.00 89.12 88 ARG A CA 1
ATOM 685 C C . ARG A 1 88 ? -2.945 8.668 9.928 1.00 89.12 88 ARG A C 1
ATOM 687 O O . ARG A 1 88 ? -3.225 8.904 11.105 1.00 89.12 88 ARG A O 1
ATOM 694 N N . CYS A 1 89 ? -3.616 7.773 9.204 1.00 88.31 89 CYS A N 1
ATOM 695 C CA . CYS A 1 89 ? -4.719 6.971 9.739 1.00 88.31 89 CYS A CA 1
ATOM 696 C C . CYS A 1 89 ? -4.253 6.060 10.888 1.00 88.31 89 CYS A C 1
ATOM 698 O O . CYS A 1 89 ? -4.953 5.944 11.892 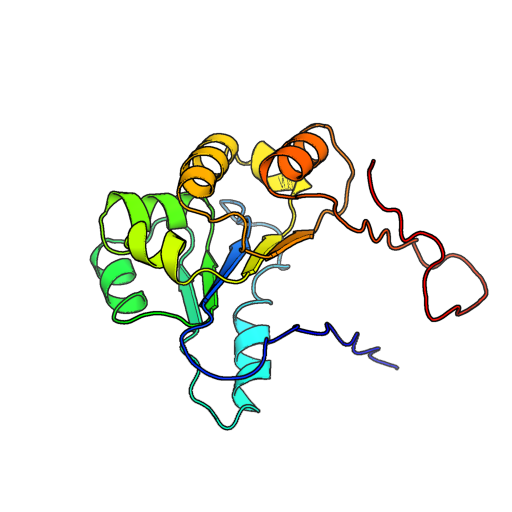1.00 88.31 89 CYS A O 1
ATOM 700 N N . LEU A 1 90 ? -3.066 5.454 10.766 1.00 88.94 90 LEU A N 1
ATOM 701 C CA . LEU A 1 90 ? -2.458 4.621 11.811 1.00 88.94 90 LEU A CA 1
ATOM 702 C C . LEU A 1 90 ? -2.066 5.444 13.043 1.00 88.94 90 LEU A C 1
ATOM 704 O O . LEU A 1 90 ? -2.468 5.120 14.158 1.00 88.94 90 LEU A O 1
ATOM 708 N N . SER A 1 91 ? -1.329 6.539 12.847 1.00 93.12 91 SER A N 1
ATOM 709 C CA . SER A 1 91 ? -0.846 7.402 13.934 1.00 93.12 91 SER A CA 1
ATOM 710 C C . SER A 1 91 ? -1.978 8.096 14.698 1.00 93.12 91 SER A C 1
ATOM 712 O O . SER A 1 91 ? -1.838 8.359 15.888 1.00 93.12 91 SER A O 1
ATOM 714 N N . SER A 1 92 ? -3.100 8.396 14.036 1.00 92.00 92 SER A N 1
ATOM 715 C CA . SER A 1 92 ? -4.292 8.980 14.673 1.00 92.00 92 SER A CA 1
ATOM 716 C C . SER A 1 92 ? -5.189 7.950 15.368 1.00 92.00 92 SER A C 1
ATOM 718 O O . SER A 1 92 ? -6.155 8.329 16.027 1.00 92.00 92 SER A O 1
ATOM 720 N N . GLY A 1 93 ? -4.905 6.652 15.218 1.00 88.12 93 GLY A N 1
ATOM 721 C CA . GLY A 1 93 ? -5.715 5.568 15.775 1.00 88.12 93 GLY A CA 1
ATOM 722 C C . GLY A 1 93 ? -7.045 5.330 15.052 1.00 88.12 93 GLY A C 1
ATOM 723 O O . GLY A 1 93 ? -7.815 4.466 15.473 1.00 88.12 93 GLY A O 1
ATOM 724 N N . VAL A 1 94 ? -7.326 6.049 13.961 1.00 89.69 94 VAL A N 1
ATOM 725 C CA . VAL A 1 94 ? -8.520 5.813 13.137 1.00 89.69 94 VAL A CA 1
ATOM 726 C C . VAL A 1 94 ? -8.421 4.459 12.430 1.00 89.69 94 VAL A C 1
ATOM 728 O O . VAL A 1 94 ? -9.376 3.684 12.423 1.00 89.69 94 VAL A O 1
ATOM 731 N N . LEU A 1 95 ? -7.247 4.142 11.878 1.00 87.00 95 LEU A N 1
ATOM 732 C CA . LEU A 1 95 ? -6.919 2.810 11.384 1.00 87.00 95 LEU A CA 1
ATOM 733 C C . LEU A 1 95 ? -6.102 2.082 12.448 1.00 87.00 95 LEU A C 1
ATOM 735 O O . LEU A 1 95 ? -5.024 2.514 12.837 1.00 87.00 95 LEU A O 1
ATOM 739 N N . GLN A 1 96 ? -6.607 0.949 12.916 1.00 84.56 96 GLN A N 1
ATOM 740 C CA . GLN A 1 96 ? -5.922 0.158 13.933 1.00 84.56 96 GLN A CA 1
ATOM 741 C C . GLN A 1 96 ? -4.859 -0.734 13.284 1.00 84.56 96 GLN A C 1
ATOM 743 O O . GLN A 1 96 ? -5.177 -1.545 12.412 1.00 84.56 96 GLN A O 1
ATOM 748 N N . ALA A 1 97 ? -3.609 -0.654 13.754 1.00 85.69 97 ALA A N 1
ATOM 749 C CA . ALA A 1 97 ? -2.513 -1.505 13.274 1.00 85.69 97 ALA A CA 1
ATOM 750 C C . ALA A 1 97 ? -2.836 -3.004 13.407 1.00 85.69 97 ALA A C 1
ATOM 752 O O . ALA A 1 97 ? -2.536 -3.794 12.514 1.00 85.69 97 ALA A O 1
ATOM 753 N N . LYS A 1 98 ? -3.529 -3.387 14.489 1.00 82.38 98 LYS A N 1
ATOM 754 C CA . LYS A 1 98 ? -4.030 -4.752 14.691 1.00 82.38 98 LYS A CA 1
ATOM 755 C C . LYS A 1 98 ? -4.994 -5.189 13.585 1.00 82.38 98 LYS A C 1
ATOM 757 O O . LYS A 1 98 ? -4.915 -6.324 13.132 1.00 82.38 98 LYS A O 1
ATOM 762 N N . SER A 1 99 ? -5.865 -4.295 13.118 1.00 83.50 99 SER A N 1
ATOM 763 C CA . SER A 1 99 ? -6.787 -4.606 12.023 1.00 83.50 99 SER A CA 1
ATOM 764 C C . SER A 1 99 ? -6.047 -4.824 10.706 1.00 83.50 99 SER A C 1
ATOM 766 O O . SER A 1 99 ? -6.379 -5.748 9.970 1.00 83.50 99 SER A O 1
ATOM 768 N N . VAL A 1 100 ? -5.014 -4.021 10.428 1.00 83.94 100 VAL A N 1
ATOM 769 C CA . VAL A 1 100 ? -4.139 -4.234 9.264 1.00 83.94 100 VAL A CA 1
ATOM 770 C C . VAL A 1 100 ? -3.454 -5.597 9.366 1.00 83.94 100 VAL A C 1
ATOM 772 O O . VAL A 1 100 ? -3.532 -6.392 8.439 1.00 83.94 100 VAL A O 1
ATOM 775 N N . HIS A 1 101 ? -2.855 -5.909 10.510 1.00 85.25 101 HIS A N 1
ATOM 776 C CA . HIS A 1 101 ? -2.165 -7.177 10.727 1.00 85.25 101 HIS A CA 1
ATOM 777 C C . HIS A 1 101 ? -3.085 -8.399 10.553 1.00 85.25 101 HIS A C 1
ATOM 779 O O . HIS A 1 101 ? -2.740 -9.351 9.846 1.00 85.25 101 HIS A O 1
ATOM 785 N N . ASP A 1 102 ? -4.266 -8.372 11.171 1.00 81.25 102 ASP A N 1
ATOM 786 C CA . ASP A 1 102 ? -5.152 -9.535 11.247 1.00 81.25 102 ASP A CA 1
ATOM 787 C C . ASP A 1 102 ? -5.964 -9.742 9.950 1.00 81.25 102 ASP A C 1
ATOM 789 O O . ASP A 1 102 ? -6.177 -10.886 9.532 1.00 81.25 102 ASP A O 1
ATOM 793 N N . TYR A 1 103 ? -6.376 -8.661 9.275 1.00 82.12 103 TYR A N 1
ATOM 794 C CA . TYR A 1 103 ? -7.354 -8.722 8.176 1.00 82.12 103 TYR A CA 1
ATOM 795 C C . TYR A 1 103 ? -6.821 -8.322 6.796 1.00 82.12 103 TYR A C 1
ATOM 797 O O . TYR A 1 103 ? -7.485 -8.606 5.795 1.00 82.12 103 TYR A O 1
ATOM 805 N N . LEU A 1 104 ? -5.644 -7.692 6.694 1.00 83.88 104 LEU A N 1
ATOM 806 C CA . LEU A 1 104 ? -5.086 -7.358 5.385 1.00 83.88 104 LEU A CA 1
ATOM 807 C C . LEU A 1 104 ? -4.693 -8.634 4.637 1.00 83.88 104 LEU A C 1
ATOM 809 O O . LEU A 1 104 ? -3.826 -9.394 5.072 1.00 83.88 104 LEU A O 1
ATOM 813 N N . SER A 1 105 ? -5.338 -8.844 3.495 1.00 86.00 105 SER A N 1
ATOM 814 C CA . SER A 1 105 ? -5.134 -10.020 2.646 1.00 86.00 105 SER A CA 1
ATOM 815 C C . SER A 1 105 ? -4.310 -9.708 1.403 1.00 86.00 105 SER A C 1
ATOM 817 O O . SER A 1 105 ? -3.500 -10.535 0.990 1.00 86.00 105 SER A O 1
ATOM 819 N N . ILE A 1 106 ? -4.496 -8.514 0.832 1.00 86.69 106 ILE A N 1
ATOM 820 C CA . ILE A 1 106 ? -3.837 -8.079 -0.397 1.00 86.69 106 ILE A CA 1
ATOM 821 C C . ILE A 1 106 ? -3.373 -6.633 -0.230 1.00 86.69 106 ILE A C 1
ATOM 823 O O . ILE A 1 106 ? -4.153 -5.773 0.190 1.00 86.69 106 ILE A O 1
ATOM 827 N N . ILE A 1 107 ? -2.125 -6.369 -0.609 1.00 89.50 107 ILE A N 1
ATOM 828 C CA . ILE A 1 107 ? -1.587 -5.026 -0.798 1.00 89.50 107 ILE A CA 1
ATOM 829 C C . ILE A 1 107 ? -1.120 -4.832 -2.236 1.00 89.50 107 ILE A C 1
ATOM 831 O O . ILE A 1 107 ? -0.468 -5.698 -2.815 1.00 89.50 107 ILE A O 1
ATOM 835 N N . ILE A 1 108 ? -1.460 -3.685 -2.814 1.00 89.56 108 ILE A N 1
ATOM 836 C CA . ILE A 1 108 ? -1.037 -3.314 -4.165 1.00 89.56 108 ILE A CA 1
ATOM 837 C C . ILE A 1 108 ? -0.263 -2.003 -4.068 1.00 89.56 108 ILE A C 1
ATOM 839 O O . ILE A 1 108 ? -0.803 -1.026 -3.557 1.00 89.56 108 ILE A O 1
ATOM 843 N N . LEU A 1 109 ? 0.985 -2.001 -4.532 1.00 88.69 109 LEU A N 1
ATOM 844 C CA . LEU A 1 109 ? 1.824 -0.815 -4.682 1.00 88.69 109 LEU A CA 1
ATOM 845 C C . LEU A 1 109 ? 1.790 -0.391 -6.151 1.00 88.69 109 LEU A C 1
ATOM 847 O O . LEU A 1 109 ? 2.450 -1.017 -6.985 1.00 88.69 109 LEU A O 1
ATOM 851 N N . ASP A 1 110 ? 0.989 0.623 -6.468 1.00 84.88 110 ASP A N 1
ATOM 852 C CA . ASP A 1 110 ? 0.868 1.139 -7.834 1.00 84.88 110 ASP A CA 1
ATOM 853 C C . ASP A 1 110 ? 1.886 2.257 -8.106 1.00 84.88 110 ASP A C 1
ATOM 855 O O . ASP A 1 110 ? 2.193 3.054 -7.215 1.00 84.88 110 ASP A O 1
ATOM 859 N N . LYS A 1 111 ? 2.404 2.312 -9.339 1.00 83.94 111 LYS A N 1
ATOM 860 C CA . LYS A 1 111 ? 3.487 3.215 -9.780 1.00 83.94 111 LYS A CA 1
ATOM 861 C C . LYS A 1 111 ? 4.662 3.244 -8.806 1.00 83.94 111 LYS A C 1
ATOM 863 O O . LYS A 1 111 ? 5.094 4.295 -8.324 1.00 83.94 111 LYS A O 1
ATOM 868 N N . ALA A 1 112 ? 5.151 2.052 -8.480 1.00 84.69 112 ALA A N 1
ATOM 869 C CA . ALA A 1 112 ? 6.161 1.851 -7.453 1.00 84.69 112 ALA A CA 1
ATOM 870 C C . ALA A 1 112 ? 7.494 2.552 -7.752 1.00 84.69 112 ALA A C 1
ATOM 872 O O . ALA A 1 112 ? 8.220 2.896 -6.823 1.00 84.69 112 ALA A O 1
ATOM 873 N N . ASP A 1 113 ? 7.778 2.828 -9.021 1.00 83.12 113 ASP A N 1
ATOM 874 C CA . ASP A 1 113 ? 8.916 3.626 -9.471 1.00 83.12 113 ASP A CA 1
ATOM 875 C C . ASP A 1 113 ? 8.880 5.088 -9.024 1.00 83.12 113 ASP A C 1
ATOM 877 O O . ASP A 1 113 ? 9.925 5.728 -8.970 1.00 83.12 113 ASP A O 1
ATOM 881 N N . LEU A 1 114 ? 7.714 5.606 -8.638 1.00 84.25 114 LEU A N 1
ATOM 882 C CA . LEU A 1 114 ? 7.571 6.979 -8.160 1.00 84.25 114 LEU A CA 1
ATOM 883 C C . LEU A 1 114 ? 7.471 7.076 -6.630 1.00 84.25 114 LEU A C 1
ATOM 885 O O . LEU A 1 114 ? 7.680 8.147 -6.065 1.00 84.25 114 LEU A O 1
ATOM 889 N N . LEU A 1 115 ? 7.175 5.974 -5.931 1.00 83.75 115 LEU A N 1
ATOM 890 C CA . LEU A 1 115 ? 6.902 5.990 -4.487 1.00 83.75 115 LEU A CA 1
ATOM 891 C C . LEU A 1 115 ? 8.072 6.549 -3.661 1.00 83.75 115 LEU A C 1
ATOM 893 O O . LEU A 1 115 ? 7.853 7.329 -2.733 1.00 83.75 115 LEU A O 1
ATOM 897 N N . PHE A 1 116 ? 9.308 6.165 -3.984 1.00 83.31 116 PHE A N 1
ATOM 898 C CA . PHE A 1 116 ? 10.497 6.680 -3.293 1.00 83.31 116 PHE A CA 1
ATOM 899 C C . PHE A 1 116 ? 10.847 8.097 -3.740 1.00 83.31 116 PHE A C 1
ATOM 901 O O . PHE A 1 116 ? 11.208 8.917 -2.899 1.00 83.31 116 PHE A O 1
ATOM 908 N N . THR A 1 117 ? 10.630 8.430 -5.016 1.00 80.44 117 THR A N 1
ATOM 909 C CA . THR A 1 117 ? 10.786 9.801 -5.527 1.00 80.44 117 THR A CA 1
ATOM 910 C C . THR A 1 117 ? 9.897 10.798 -4.779 1.00 80.44 117 THR A C 1
ATOM 912 O O . THR A 1 117 ? 10.315 11.929 -4.543 1.00 80.44 117 THR A O 1
ATOM 915 N N . TYR A 1 118 ? 8.709 10.384 -4.330 1.00 81.69 118 TYR A N 1
ATOM 916 C CA . TYR A 1 118 ? 7.830 11.218 -3.499 1.00 81.69 118 TYR A CA 1
ATOM 917 C C . TYR A 1 118 ? 8.126 11.166 -1.995 1.00 81.69 118 TYR A C 1
ATOM 919 O O . TYR A 1 118 ? 7.369 11.712 -1.194 1.00 81.69 118 TYR A O 1
ATOM 927 N N . GLY A 1 119 ? 9.210 10.512 -1.580 1.00 86.00 119 GLY A N 1
ATOM 928 C CA . GLY A 1 119 ? 9.628 10.466 -0.180 1.00 86.00 119 GLY A CA 1
ATOM 929 C C . GLY A 1 119 ? 8.808 9.519 0.700 1.00 86.00 119 GLY A C 1
ATOM 930 O O . GLY A 1 119 ? 8.914 9.582 1.925 1.00 86.00 119 GLY A O 1
ATOM 931 N N . TYR A 1 120 ? 8.023 8.603 0.122 1.00 87.06 120 TYR A N 1
ATOM 932 C CA . TYR A 1 120 ? 7.200 7.663 0.896 1.00 87.06 120 TYR A CA 1
ATOM 933 C C . TYR A 1 120 ? 7.962 6.460 1.457 1.00 87.06 120 TYR A C 1
ATOM 935 O O . TYR A 1 120 ? 7.358 5.594 2.091 1.00 87.06 120 TYR A O 1
ATOM 943 N N . GLU A 1 121 ? 9.281 6.394 1.277 1.00 89.56 121 GLU A N 1
ATOM 944 C CA . GLU A 1 121 ? 10.112 5.284 1.750 1.00 89.56 121 GLU A CA 1
ATOM 945 C C . GLU A 1 121 ? 9.901 4.996 3.243 1.00 89.56 121 GLU A C 1
ATOM 947 O O . GLU A 1 121 ? 9.647 3.853 3.630 1.00 89.56 121 GLU A O 1
ATOM 952 N N . LYS A 1 122 ? 9.946 6.033 4.089 1.00 93.12 122 LYS A N 1
ATOM 953 C CA . LYS A 1 122 ? 9.737 5.876 5.534 1.00 93.12 122 LYS A CA 1
ATOM 954 C C . LYS A 1 122 ? 8.330 5.363 5.841 1.00 93.12 122 LYS A C 1
ATOM 956 O O . LYS A 1 122 ? 8.188 4.421 6.612 1.00 93.12 122 LYS A O 1
ATOM 961 N N . ASN A 1 123 ? 7.304 5.938 5.211 1.00 88.38 123 ASN A N 1
ATOM 962 C CA . ASN A 1 123 ? 5.915 5.515 5.409 1.00 88.38 123 ASN A CA 1
ATOM 963 C C . ASN A 1 123 ? 5.710 4.044 5.031 1.00 88.38 123 ASN A C 1
ATOM 965 O O . ASN A 1 123 ? 5.035 3.310 5.746 1.00 88.38 123 ASN A O 1
ATOM 969 N N . LEU A 1 124 ? 6.314 3.601 3.928 1.00 90.44 124 LEU A N 1
ATOM 970 C CA . LEU A 1 124 ? 6.226 2.221 3.461 1.00 90.44 124 LEU A CA 1
ATOM 971 C C . LEU A 1 124 ? 6.996 1.256 4.366 1.00 90.44 124 LEU A C 1
ATOM 973 O O . LEU A 1 124 ? 6.510 0.151 4.608 1.00 90.44 124 LEU A O 1
ATOM 977 N N . LYS A 1 125 ? 8.160 1.645 4.895 1.00 93.81 125 LYS A N 1
ATOM 978 C CA . LYS A 1 125 ? 8.890 0.839 5.887 1.00 93.81 125 LYS A CA 1
ATOM 979 C C . LYS A 1 125 ? 8.100 0.701 7.187 1.00 93.81 125 LYS A C 1
ATOM 981 O O . LYS A 1 125 ? 7.950 -0.417 7.674 1.00 93.81 125 LYS A O 1
ATOM 986 N N . ASP A 1 126 ? 7.546 1.801 7.692 1.00 92.06 126 ASP A N 1
ATOM 987 C CA . ASP A 1 126 ? 6.732 1.820 8.911 1.00 92.06 126 ASP A CA 1
ATOM 988 C C . ASP A 1 126 ? 5.477 0.948 8.732 1.00 92.06 126 ASP A C 1
ATOM 990 O O . ASP A 1 126 ? 5.217 0.051 9.535 1.00 92.06 126 ASP A O 1
ATOM 994 N N . LEU A 1 127 ? 4.755 1.113 7.619 1.00 90.00 127 LEU A N 1
ATOM 995 C CA . LEU A 1 127 ? 3.571 0.313 7.307 1.00 90.00 127 LEU A CA 1
ATOM 996 C C . LEU A 1 127 ? 3.884 -1.183 7.185 1.00 90.00 127 LEU A C 1
ATOM 998 O O . LEU A 1 127 ? 3.113 -2.007 7.679 1.00 90.00 127 LEU A O 1
ATOM 1002 N N . LYS A 1 128 ? 5.018 -1.554 6.573 1.00 92.06 128 LYS A N 1
ATOM 1003 C CA . LYS A 1 128 ? 5.413 -2.961 6.410 1.00 92.06 128 LYS A CA 1
ATOM 1004 C C . LYS A 1 128 ? 5.507 -3.690 7.753 1.00 92.06 128 LYS A C 1
ATOM 1006 O O . LYS A 1 128 ? 5.202 -4.880 7.796 1.00 92.06 128 LYS A O 1
ATOM 1011 N N . THR A 1 129 ? 5.846 -2.996 8.844 1.00 94.31 129 THR A N 1
ATOM 1012 C CA . THR A 1 129 ? 5.902 -3.588 10.197 1.00 94.31 129 THR A CA 1
ATOM 1013 C C . THR A 1 129 ? 4.550 -4.111 10.694 1.00 94.31 129 THR A C 1
ATOM 1015 O O . THR A 1 129 ? 4.507 -4.993 11.550 1.00 94.31 129 THR A O 1
ATOM 1018 N N . HIS A 1 130 ? 3.444 -3.614 10.136 1.00 88.94 130 HIS A N 1
ATOM 1019 C CA . HIS A 1 130 ? 2.085 -4.036 10.473 1.00 88.94 130 HIS A CA 1
ATOM 1020 C C . HIS A 1 130 ? 1.532 -5.111 9.530 1.00 88.94 130 HIS A C 1
ATOM 1022 O O . HIS A 1 130 ? 0.457 -5.648 9.785 1.00 88.94 130 HIS A O 1
ATOM 1028 N N . ILE A 1 131 ? 2.234 -5.435 8.440 1.00 87.50 131 ILE A N 1
ATOM 1029 C CA . ILE A 1 131 ? 1.753 -6.356 7.406 1.00 87.50 131 ILE A CA 1
ATOM 1030 C C . ILE A 1 131 ? 2.287 -7.764 7.666 1.00 87.50 131 ILE A C 1
ATOM 1032 O O . ILE A 1 131 ? 3.492 -7.998 7.745 1.00 87.50 131 ILE A O 1
ATOM 1036 N N . THR A 1 132 ? 1.379 -8.735 7.738 1.00 85.88 132 THR A N 1
ATOM 1037 C CA . THR A 1 132 ? 1.736 -10.143 7.937 1.00 85.88 132 THR A CA 1
ATOM 1038 C C . THR A 1 132 ? 2.317 -10.785 6.678 1.00 85.88 132 THR A C 1
ATOM 1040 O O . THR A 1 132 ? 1.985 -10.417 5.553 1.00 85.88 132 THR A O 1
ATOM 1043 N N . LYS A 1 133 ? 3.133 -11.834 6.853 1.00 85.19 133 LYS A N 1
ATOM 1044 C CA . LYS A 1 133 ? 3.713 -12.614 5.739 1.00 85.19 133 LYS A CA 1
ATOM 1045 C C . LYS A 1 133 ? 2.675 -13.326 4.857 1.00 85.19 133 LYS A C 1
ATOM 1047 O O . LYS A 1 133 ? 3.011 -13.748 3.760 1.00 85.19 133 LYS A O 1
ATOM 1052 N N . ARG A 1 134 ? 1.436 -13.479 5.341 1.00 84.50 134 ARG A N 1
ATOM 1053 C CA . ARG A 1 134 ? 0.309 -14.054 4.583 1.00 84.50 134 ARG A CA 1
ATOM 1054 C C . ARG A 1 134 ? -0.346 -13.060 3.620 1.00 84.50 134 ARG A C 1
ATOM 1056 O O . ARG A 1 134 ? -1.178 -13.479 2.826 1.00 84.50 134 ARG A O 1
ATOM 1063 N N . CYS A 1 135 ? -0.015 -11.771 3.714 1.00 85.19 135 CYS A N 1
ATOM 1064 C CA . CYS A 1 135 ? -0.529 -10.756 2.806 1.00 85.19 135 CYS A CA 1
ATOM 1065 C C . CYS A 1 135 ? 0.093 -10.936 1.416 1.00 85.19 135 CYS A C 1
ATOM 1067 O O . CYS A 1 135 ? 1.318 -10.922 1.272 1.00 85.19 135 CYS A O 1
ATOM 1069 N N . GLN A 1 136 ? -0.749 -11.097 0.397 1.00 87.25 136 GLN A N 1
ATOM 1070 C CA . GLN A 1 136 ? -0.315 -11.113 -0.993 1.00 87.25 136 GLN A CA 1
ATOM 1071 C C . GLN A 1 136 ? 0.054 -9.690 -1.415 1.00 87.25 136 GLN A C 1
ATOM 1073 O O . GLN A 1 136 ? -0.741 -8.769 -1.257 1.00 87.25 136 GLN A O 1
ATOM 1078 N N . CYS A 1 137 ? 1.246 -9.505 -1.975 1.00 88.94 137 CYS A N 1
ATOM 1079 C CA . CYS A 1 137 ? 1.693 -8.198 -2.438 1.00 88.94 137 CYS A CA 1
ATOM 1080 C C . CYS A 1 137 ? 1.838 -8.178 -3.958 1.00 88.94 137 CYS A C 1
ATOM 1082 O O . CYS A 1 137 ? 2.485 -9.052 -4.533 1.00 88.94 137 CYS A O 1
ATOM 1084 N N . LEU A 1 138 ? 1.258 -7.163 -4.592 1.00 89.31 138 LEU A N 1
ATOM 1085 C CA . LEU A 1 138 ? 1.453 -6.841 -6.000 1.00 89.31 138 LEU A CA 1
ATOM 1086 C C . LEU A 1 138 ? 2.208 -5.517 -6.080 1.00 89.31 138 LEU A C 1
ATOM 1088 O O . LEU A 1 138 ? 1.871 -4.562 -5.383 1.00 89.31 138 LEU A O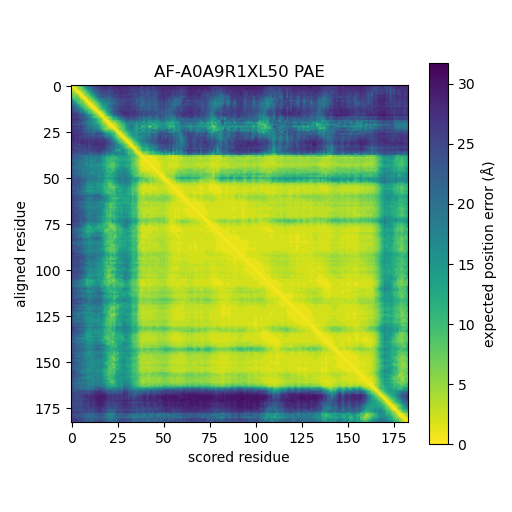 1
ATOM 1092 N N . LEU A 1 139 ? 3.219 -5.461 -6.937 1.00 88.62 139 LEU A N 1
ATOM 1093 C CA . LEU A 1 139 ? 3.984 -4.253 -7.211 1.00 88.62 139 LEU A CA 1
ATOM 1094 C C . LEU A 1 139 ? 3.898 -3.980 -8.709 1.00 88.62 139 LEU A C 1
ATOM 1096 O O . LEU A 1 139 ? 4.264 -4.838 -9.511 1.00 88.62 139 LEU A O 1
ATOM 1100 N N . MET A 1 140 ? 3.398 -2.802 -9.070 1.00 85.75 140 MET A N 1
ATOM 1101 C CA . MET A 1 140 ? 3.248 -2.356 -10.452 1.00 85.75 140 MET A CA 1
ATOM 1102 C C . MET A 1 140 ? 4.162 -1.151 -10.674 1.00 85.75 140 MET A C 1
ATOM 1104 O O . MET A 1 140 ? 4.078 -0.167 -9.943 1.00 85.75 140 MET A O 1
ATOM 1108 N N . ALA A 1 141 ? 5.051 -1.231 -11.659 1.00 85.50 141 ALA A N 1
ATOM 1109 C CA . ALA A 1 141 ? 5.982 -0.162 -12.012 1.00 85.50 141 ALA A CA 1
ATOM 1110 C C . ALA A 1 141 ? 6.164 -0.121 -13.530 1.00 85.50 141 ALA A C 1
ATOM 1112 O O . ALA A 1 141 ? 6.131 -1.170 -14.177 1.00 85.50 141 ALA A O 1
ATOM 1113 N N . ALA A 1 142 ? 6.370 1.074 -14.087 1.00 84.81 142 ALA A N 1
ATOM 1114 C CA . ALA A 1 142 ? 6.702 1.226 -15.504 1.00 84.81 142 ALA A CA 1
ATOM 1115 C C . ALA A 1 142 ? 8.204 1.027 -15.763 1.00 84.81 142 ALA A C 1
ATOM 1117 O O . ALA A 1 142 ? 8.605 0.648 -16.860 1.00 84.81 142 ALA A O 1
ATOM 1118 N N . THR A 1 143 ? 9.035 1.264 -14.747 1.00 83.75 143 THR A N 1
ATOM 1119 C CA . THR A 1 143 ? 10.494 1.184 -14.841 1.00 83.75 143 THR A CA 1
ATOM 1120 C C . THR A 1 143 ? 11.090 0.235 -13.799 1.00 83.75 143 THR A C 1
ATOM 1122 O O . THR A 1 143 ? 10.453 -0.127 -12.809 1.00 83.75 143 THR A O 1
ATOM 1125 N N . SER A 1 144 ? 12.333 -0.193 -14.038 1.00 83.94 144 SER A N 1
ATOM 1126 C CA . SER A 1 144 ? 13.114 -1.026 -13.118 1.00 83.94 144 SER A CA 1
ATOM 1127 C C . SER A 1 144 ? 14.282 -0.211 -12.564 1.00 83.94 144 SER A C 1
ATOM 1129 O O . SER A 1 144 ? 15.368 -0.219 -13.138 1.00 83.94 144 SER A O 1
ATOM 1131 N N . SER A 1 145 ? 14.042 0.524 -11.478 1.00 88.75 145 SER A N 1
ATOM 1132 C CA . SER A 1 145 ? 15.056 1.303 -10.754 1.00 88.75 145 SER A CA 1
ATOM 1133 C C . SER A 1 145 ? 15.541 0.581 -9.490 1.00 88.75 145 SER A C 1
ATOM 1135 O O . SER A 1 145 ? 14.892 -0.350 -9.009 1.00 88.75 145 SER A O 1
ATOM 1137 N N . ASP A 1 146 ? 16.652 1.039 -8.906 1.00 91.88 146 ASP A N 1
ATOM 1138 C CA . ASP A 1 146 ? 17.153 0.527 -7.617 1.00 91.88 146 ASP A CA 1
ATOM 1139 C C . ASP A 1 146 ? 16.127 0.698 -6.481 1.00 91.88 146 ASP A C 1
ATOM 1141 O O . ASP A 1 146 ? 16.032 -0.138 -5.575 1.00 91.88 146 ASP A O 1
ATOM 1145 N N . ASP A 1 147 ? 15.305 1.746 -6.560 1.00 89.19 147 ASP A N 1
ATOM 1146 C CA . ASP A 1 147 ? 14.191 1.989 -5.642 1.00 89.19 147 ASP A CA 1
ATOM 1147 C C . ASP A 1 147 ? 13.116 0.904 -5.777 1.00 89.19 147 ASP A C 1
ATOM 1149 O O . ASP A 1 147 ? 12.653 0.344 -4.780 1.00 89.19 147 ASP A O 1
ATOM 1153 N N . VAL A 1 148 ? 12.763 0.537 -7.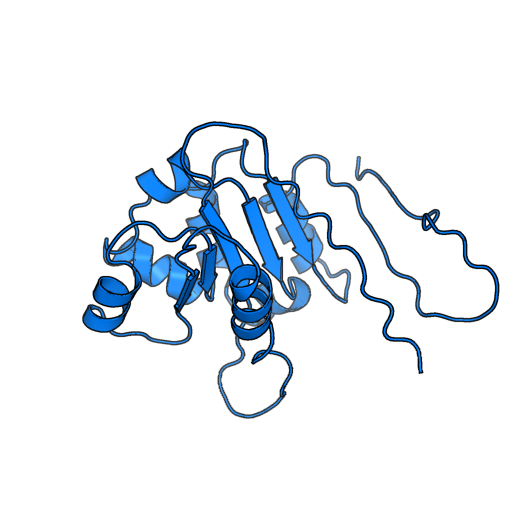013 1.00 89.50 148 VAL A N 1
ATOM 1154 C CA . VAL A 1 148 ? 11.829 -0.563 -7.290 1.00 89.50 148 VAL A CA 1
ATOM 1155 C C . VAL A 1 148 ? 12.400 -1.893 -6.803 1.00 89.50 148 VAL A C 1
ATOM 1157 O O . VAL A 1 148 ? 11.680 -2.668 -6.176 1.00 89.50 148 VAL A O 1
ATOM 1160 N N . GLU A 1 149 ? 13.688 -2.160 -7.017 1.00 91.62 149 GLU A N 1
ATOM 1161 C CA . GLU A 1 149 ? 14.350 -3.361 -6.488 1.00 91.62 149 GLU A CA 1
ATOM 1162 C C . GLU A 1 149 ? 14.351 -3.399 -4.953 1.00 91.62 149 GLU A C 1
ATOM 1164 O O . GLU A 1 149 ? 14.135 -4.451 -4.340 1.00 91.62 149 GLU A O 1
ATOM 1169 N N . SER A 1 150 ? 14.524 -2.247 -4.310 1.00 92.69 150 SER A N 1
ATOM 1170 C CA . SER A 1 150 ? 14.430 -2.110 -2.854 1.00 92.69 150 SER A CA 1
ATOM 1171 C C . SER A 1 150 ? 13.010 -2.382 -2.351 1.00 92.69 150 SER A C 1
ATOM 1173 O O . SER A 1 150 ? 12.827 -3.103 -1.366 1.00 92.69 150 SER A O 1
ATOM 1175 N N . LEU A 1 151 ? 11.990 -1.885 -3.055 1.00 90.38 151 LEU A N 1
ATOM 1176 C CA . LEU A 1 151 ? 10.583 -2.168 -2.763 1.00 90.38 151 LEU A CA 1
ATOM 1177 C C . LEU A 1 151 ? 10.232 -3.644 -2.965 1.00 90.38 151 LEU A C 1
ATOM 1179 O O . LEU A 1 151 ? 9.559 -4.221 -2.108 1.00 90.38 151 LEU A O 1
ATOM 1183 N N . LYS A 1 152 ? 10.723 -4.279 -4.038 1.00 91.31 152 LYS A N 1
ATOM 1184 C CA . LYS A 1 152 ? 10.556 -5.722 -4.277 1.00 91.31 152 LYS A CA 1
ATOM 1185 C C . LYS A 1 152 ? 11.093 -6.526 -3.096 1.00 91.31 152 LYS A C 1
ATOM 1187 O O . LYS A 1 152 ? 10.362 -7.344 -2.549 1.00 91.31 152 LYS A O 1
ATOM 1192 N N . LYS A 1 153 ? 12.318 -6.241 -2.643 1.00 92.94 153 LYS A N 1
ATOM 1193 C CA . LYS A 1 153 ? 12.932 -6.909 -1.479 1.00 92.94 153 LYS A CA 1
ATOM 1194 C C . LYS A 1 153 ? 12.174 -6.659 -0.174 1.00 92.94 153 LYS A C 1
ATOM 1196 O O . LYS A 1 153 ? 12.122 -7.537 0.684 1.00 92.94 153 LYS A O 1
ATOM 1201 N N . LEU A 1 154 ? 11.605 -5.467 -0.007 1.00 91.94 154 LEU A N 1
ATOM 1202 C CA . LEU A 1 154 ? 10.880 -5.089 1.206 1.00 91.94 154 LEU A CA 1
ATOM 1203 C C . LEU A 1 154 ? 9.500 -5.754 1.293 1.00 91.94 154 LEU A C 1
ATOM 1205 O O . LEU A 1 154 ? 9.078 -6.177 2.372 1.00 91.94 154 LEU A O 1
ATOM 1209 N N . TYR A 1 155 ? 8.774 -5.820 0.179 1.00 90.19 155 TYR A N 1
ATOM 1210 C CA . TYR A 1 155 ? 7.363 -6.199 0.173 1.00 90.19 155 TYR A CA 1
ATOM 1211 C C . TYR A 1 155 ? 7.081 -7.593 -0.383 1.00 90.19 155 TYR A C 1
ATOM 1213 O O . TYR A 1 155 ? 6.137 -8.228 0.095 1.00 90.19 155 TYR A O 1
ATOM 1221 N N . LEU A 1 156 ? 7.873 -8.069 -1.344 1.00 90.69 156 LEU A N 1
ATOM 1222 C CA . LEU A 1 156 ? 7.629 -9.316 -2.061 1.00 90.69 156 LEU A CA 1
ATOM 1223 C C . LEU A 1 156 ? 8.450 -10.471 -1.478 1.00 90.69 156 LEU A C 1
ATOM 1225 O O . LEU A 1 156 ? 9.574 -10.304 -1.010 1.00 90.69 156 LEU A O 1
ATOM 1229 N N . HIS A 1 157 ? 7.884 -11.673 -1.548 1.00 87.69 157 HIS A N 1
ATOM 1230 C CA . HIS A 1 157 ? 8.554 -12.920 -1.194 1.00 87.69 157 HIS A CA 1
ATOM 1231 C C . HIS A 1 157 ? 8.409 -13.881 -2.375 1.00 87.69 157 HIS A C 1
ATOM 1233 O O . HIS A 1 157 ? 7.287 -14.263 -2.698 1.00 87.69 157 HIS A O 1
ATOM 1239 N N . ASN A 1 158 ? 9.525 -14.227 -3.026 1.00 86.44 158 ASN A N 1
ATOM 1240 C CA . ASN A 1 158 ? 9.588 -15.046 -4.245 1.00 86.44 158 ASN A CA 1
ATOM 1241 C C . ASN A 1 158 ? 8.561 -14.618 -5.317 1.00 86.44 158 ASN A C 1
ATOM 1243 O O . ASN A 1 158 ? 7.667 -15.396 -5.661 1.00 86.44 158 ASN A O 1
ATOM 1247 N N . PRO A 1 159 ? 8.626 -13.363 -5.805 1.00 88.31 159 PRO A N 1
ATOM 1248 C CA . PRO A 1 159 ? 7.636 -12.856 -6.742 1.00 88.31 159 PRO A CA 1
ATOM 1249 C C . PRO A 1 159 ? 7.740 -13.521 -8.115 1.00 88.31 159 PRO A C 1
ATOM 1251 O O . PRO A 1 159 ? 8.831 -13.792 -8.618 1.00 88.31 159 PRO A O 1
ATOM 1254 N N . TYR A 1 160 ? 6.583 -13.671 -8.759 1.00 90.12 160 TYR A N 1
ATOM 1255 C CA . TYR A 1 160 ? 6.510 -13.828 -10.206 1.00 90.12 160 TYR A CA 1
ATOM 1256 C C . TYR A 1 160 ? 6.603 -12.447 -10.847 1.00 90.12 160 TYR A C 1
ATOM 1258 O O . TYR A 1 160 ? 5.779 -11.572 -10.570 1.00 90.12 160 TYR A O 1
ATOM 1266 N N . ILE A 1 161 ? 7.605 -12.251 -11.695 1.00 86.50 161 ILE A N 1
ATOM 1267 C CA . ILE A 1 161 ? 7.773 -11.020 -12.459 1.00 86.50 161 ILE A CA 1
ATOM 1268 C C . ILE A 1 161 ? 7.081 -11.190 -13.803 1.00 86.50 161 ILE A C 1
ATOM 1270 O O . ILE A 1 161 ? 7.428 -12.082 -14.574 1.00 8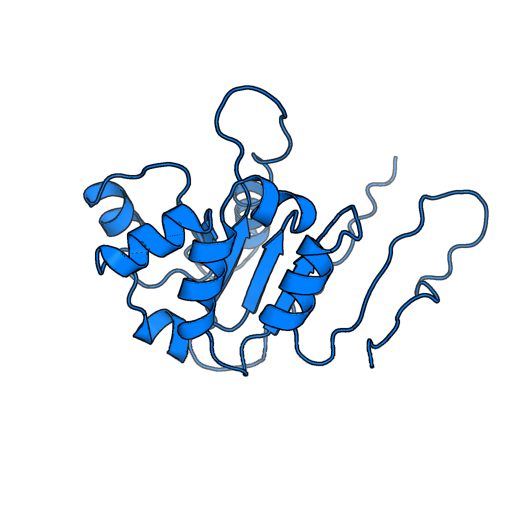6.50 161 ILE A O 1
ATOM 1274 N N . LEU A 1 162 ? 6.123 -10.306 -14.070 1.00 87.69 162 LEU A N 1
ATOM 1275 C CA . LEU A 1 162 ? 5.475 -10.154 -15.365 1.00 87.69 162 LEU A CA 1
ATOM 1276 C C . LEU A 1 162 ? 5.970 -8.852 -15.989 1.00 87.69 162 LEU A C 1
ATOM 1278 O O . LEU A 1 162 ? 5.719 -7.773 -15.456 1.00 87.69 162 LEU A O 1
ATOM 1282 N N . THR A 1 163 ? 6.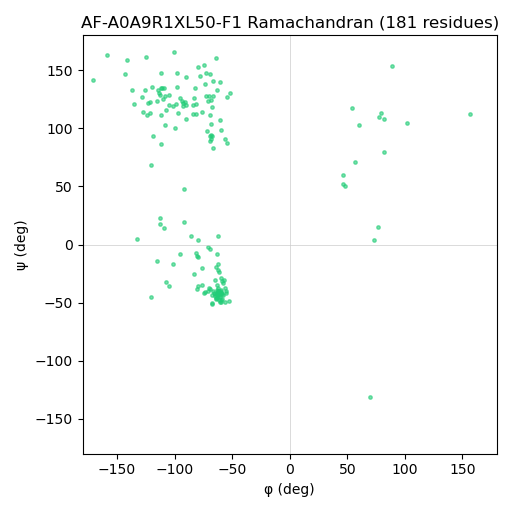680 -8.951 -17.107 1.00 84.50 163 THR A N 1
ATOM 1283 C CA . THR A 1 163 ? 7.089 -7.784 -17.894 1.00 84.50 163 THR A CA 1
ATOM 1284 C C . THR A 1 163 ? 6.206 -7.723 -19.129 1.00 84.50 163 THR A C 1
ATOM 1286 O O . THR A 1 163 ? 6.061 -8.709 -19.839 1.00 84.50 163 THR A O 1
ATOM 1289 N N . LEU A 1 164 ? 5.588 -6.584 -19.407 1.00 80.94 164 LEU A N 1
ATOM 1290 C CA . LEU A 1 164 ? 4.863 -6.407 -20.662 1.00 80.94 164 LEU A CA 1
ATOM 1291 C C . LEU A 1 164 ? 5.826 -5.773 -21.663 1.00 80.94 164 LEU A C 1
ATOM 1293 O O . LEU A 1 164 ? 6.431 -4.745 -21.369 1.00 80.94 164 LEU A O 1
ATOM 1297 N N . ALA A 1 165 ? 6.025 -6.428 -22.805 1.00 76.88 165 ALA A N 1
ATOM 1298 C CA . ALA A 1 165 ? 6.760 -5.832 -23.913 1.00 76.88 165 ALA A CA 1
ATOM 1299 C C . ALA A 1 165 ? 5.845 -4.838 -24.639 1.00 76.88 165 ALA A C 1
ATOM 1301 O O . ALA A 1 165 ? 4.640 -5.074 -24.751 1.00 76.88 165 ALA A O 1
ATOM 1302 N N . GLU A 1 166 ? 6.408 -3.741 -25.143 1.00 64.00 166 GLU A N 1
ATOM 1303 C CA . GLU A 1 166 ? 5.677 -2.870 -26.062 1.00 64.00 166 GLU A CA 1
ATOM 1304 C C . GLU A 1 166 ? 5.299 -3.667 -27.317 1.00 64.00 166 GLU A C 1
ATOM 1306 O O . GLU A 1 166 ? 6.082 -4.492 -27.796 1.00 64.00 166 GLU A O 1
ATOM 1311 N N . VAL A 1 167 ? 4.083 -3.461 -27.830 1.00 56.69 167 VAL A N 1
ATOM 1312 C CA . VAL A 1 167 ? 3.573 -4.189 -28.999 1.00 56.69 167 VAL A CA 1
ATOM 1313 C C . VAL A 1 167 ? 4.341 -3.737 -30.244 1.00 56.69 167 VAL A C 1
ATOM 1315 O O . VAL A 1 167 ? 3.956 -2.796 -30.933 1.00 56.69 167 VAL A O 1
ATOM 1318 N N . GLY A 1 168 ? 5.453 -4.418 -30.507 1.00 51.44 168 GLY A N 1
ATOM 1319 C CA . GLY A 1 168 ? 6.252 -4.349 -31.721 1.00 51.44 168 GLY A CA 1
ATOM 1320 C C . GLY A 1 168 ? 6.280 -5.716 -32.402 1.00 51.44 168 GLY A C 1
ATOM 1321 O O . GLY A 1 168 ? 7.115 -6.549 -32.076 1.00 51.44 168 GLY A O 1
ATOM 1322 N N . ASP A 1 169 ? 5.344 -5.894 -33.334 1.00 45.12 169 ASP A N 1
ATOM 1323 C CA . ASP A 1 169 ? 5.279 -6.880 -34.424 1.00 45.12 169 ASP A CA 1
ATOM 1324 C C . ASP A 1 169 ? 5.274 -8.397 -34.086 1.00 45.12 169 ASP A C 1
ATOM 1326 O O . ASP A 1 169 ? 6.298 -9.040 -33.868 1.00 45.12 169 ASP A O 1
ATOM 1330 N N . GLY A 1 170 ? 4.077 -8.996 -34.178 1.00 51.84 170 GLY A N 1
ATOM 1331 C CA . GLY A 1 170 ? 3.891 -10.356 -34.700 1.00 51.84 170 GLY A CA 1
ATOM 1332 C C . GLY A 1 170 ? 4.127 -11.555 -33.771 1.00 51.84 170 GLY A C 1
ATOM 1333 O O . GLY A 1 170 ? 5.119 -12.264 -33.933 1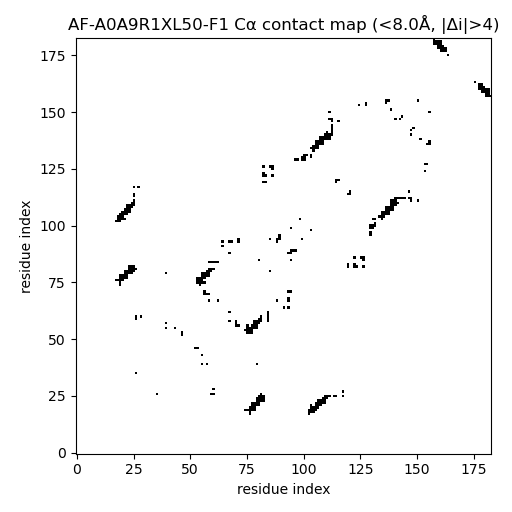.00 51.84 170 GLY A O 1
ATOM 1334 N N . LYS A 1 171 ? 3.134 -11.863 -32.918 1.00 43.47 171 LYS A N 1
ATOM 1335 C CA . LYS A 1 171 ? 2.494 -13.185 -32.671 1.00 43.47 171 LYS A CA 1
ATOM 1336 C C . LYS A 1 171 ? 1.871 -13.197 -31.271 1.00 43.47 171 LYS A C 1
ATOM 1338 O O . LYS A 1 171 ? 2.588 -13.203 -30.276 1.00 43.47 171 LYS A O 1
ATOM 1343 N N . ASP A 1 172 ? 0.541 -13.248 -31.224 1.00 48.59 172 ASP A N 1
ATOM 1344 C CA . ASP A 1 172 ? -0.252 -13.380 -30.000 1.00 48.59 172 ASP A CA 1
ATOM 1345 C C . ASP A 1 172 ? -0.024 -14.753 -29.339 1.00 48.59 172 ASP A C 1
ATOM 1347 O O . ASP A 1 172 ? -0.786 -15.702 -29.527 1.00 48.59 172 ASP A O 1
ATOM 1351 N N . GLU A 1 173 ? 1.047 -14.887 -28.559 1.00 42.25 173 GLU A N 1
ATOM 1352 C CA . GLU A 1 173 ? 1.113 -15.908 -27.514 1.00 42.25 173 GLU A CA 1
ATOM 1353 C C . GLU A 1 173 ? 0.430 -15.349 -26.259 1.00 42.25 173 GLU A C 1
ATOM 1355 O O . GLU A 1 173 ? 0.916 -14.421 -25.619 1.00 42.25 173 GLU A O 1
ATOM 1360 N N . ILE A 1 174 ? -0.711 -15.948 -25.903 1.00 49.38 174 ILE A N 1
ATOM 1361 C CA . ILE A 1 174 ? -1.611 -15.558 -24.796 1.00 49.38 174 ILE A CA 1
ATOM 1362 C C . ILE A 1 174 ? -0.932 -15.670 -23.408 1.00 49.38 174 ILE A C 1
ATOM 1364 O O . ILE A 1 174 ? -1.460 -15.202 -22.403 1.00 49.38 174 ILE A O 1
ATOM 1368 N N . VAL A 1 175 ? 0.275 -16.239 -23.339 1.00 48.22 175 VAL A N 1
ATOM 1369 C CA . VAL A 1 175 ? 1.127 -16.235 -22.146 1.00 48.22 175 VAL A CA 1
ATOM 1370 C C . VAL A 1 175 ? 2.476 -15.631 -22.534 1.00 48.22 175 VAL A C 1
ATOM 1372 O O . VAL A 1 175 ? 3.216 -16.264 -23.292 1.00 48.22 175 VAL A O 1
ATOM 1375 N N . PRO A 1 176 ? 2.837 -14.435 -22.038 1.00 48.16 176 PRO A N 1
ATOM 1376 C CA . PRO A 1 176 ? 4.122 -13.855 -22.376 1.00 48.16 176 PRO A CA 1
ATOM 1377 C C . PRO A 1 176 ? 5.234 -14.722 -21.760 1.00 48.16 176 PRO A C 1
ATOM 1379 O O . PRO A 1 176 ? 5.220 -15.054 -20.574 1.00 48.16 176 PRO A O 1
ATOM 1382 N N . LYS A 1 177 ? 6.204 -15.129 -22.588 1.00 48.34 177 LYS A N 1
ATOM 1383 C CA . LYS A 1 177 ? 7.337 -16.021 -22.247 1.00 48.34 177 LYS A CA 1
ATOM 1384 C C . LYS A 1 177 ? 8.298 -15.478 -21.176 1.00 48.34 177 LYS A C 1
ATOM 1386 O O . LYS A 1 177 ? 9.345 -16.066 -20.936 1.00 48.34 177 LYS A O 1
ATOM 1391 N N . ASN A 1 178 ? 7.979 -14.357 -20.546 1.00 53.22 178 ASN A N 1
ATOM 1392 C CA . ASN A 1 178 ? 8.852 -13.613 -19.646 1.00 53.22 178 ASN A CA 1
ATOM 1393 C C . ASN A 1 178 ? 8.381 -13.632 -18.185 1.00 53.22 178 ASN A C 1
ATOM 1395 O O . ASN A 1 178 ? 8.796 -12.774 -17.403 1.00 53.22 178 ASN A O 1
ATOM 1399 N N . VAL A 1 179 ? 7.578 -14.630 -17.803 1.00 55.62 179 VAL A N 1
ATOM 1400 C CA . VAL A 1 179 ? 7.337 -14.939 -16.391 1.00 55.62 179 VAL A CA 1
ATOM 1401 C C . VAL A 1 179 ? 8.624 -15.492 -15.788 1.00 55.62 179 VAL A C 1
ATOM 1403 O O . VAL A 1 179 ? 8.986 -16.645 -16.017 1.00 55.62 179 VAL A O 1
ATOM 1406 N N . HIS A 1 180 ? 9.316 -14.669 -15.010 1.00 59.84 180 HIS A N 1
ATOM 1407 C CA . HIS A 1 180 ? 10.518 -15.086 -14.295 1.00 59.84 180 HIS A CA 1
ATOM 1408 C C . HIS A 1 180 ? 10.231 -15.110 -12.799 1.00 59.84 180 HIS A C 1
ATOM 1410 O O . HIS A 1 180 ? 9.644 -14.176 -12.252 1.00 59.84 180 HIS A O 1
ATOM 1416 N N . VAL A 1 181 ? 10.655 -16.179 -12.131 1.00 54.16 181 VAL A N 1
ATOM 1417 C CA . VAL A 1 181 ? 10.741 -16.196 -10.670 1.00 54.16 181 VAL A CA 1
ATOM 1418 C C . VAL A 1 181 ? 12.078 -15.561 -10.314 1.00 54.16 181 VAL A C 1
ATOM 1420 O O . VAL A 1 181 ? 13.119 -16.044 -10.762 1.00 54.16 181 VAL A O 1
ATOM 1423 N N . SER A 1 182 ? 12.061 -14.462 -9.560 1.00 50.03 182 SER A N 1
ATOM 1424 C CA . SER A 1 182 ? 13.306 -13.937 -8.993 1.00 50.03 182 SER A CA 1
ATOM 1425 C C . SER A 1 182 ? 13.896 -14.969 -8.024 1.00 50.03 182 SER A C 1
ATOM 1427 O O . SER A 1 182 ? 13.127 -15.505 -7.221 1.00 50.03 182 SER A O 1
ATOM 1429 N N . PRO A 1 183 ? 15.207 -15.268 -8.110 1.00 41.25 183 PRO A N 1
ATOM 1430 C CA . PRO A 1 183 ? 15.868 -16.200 -7.199 1.00 41.25 183 PRO A CA 1
ATOM 1431 C C . PRO A 1 183 ? 15.815 -15.743 -5.736 1.00 41.25 183 PRO A C 1
ATOM 1433 O O . PRO A 1 183 ? 15.739 -14.514 -5.491 1.00 41.25 183 PRO A O 1
#

InterPro domains:
  IPR011545 DEAD/DEAH-box helicase domain [PF00270] (37-150)
  IPR014001 Helicase superfamily 1/2, ATP-binding domain [PS51192] (34-162)
  IPR027417 P-loop containing nucleoside triphosphate hydrolase [G3DSA:3.40.50.300] (33-168)
  IPR027417 P-loop containing nucleoside triphosphate hydrolase [SSF52540] (35-162)
  IPR050079 DEAD box RNA helicase [PTHR47959] (52-166)

Foldseek 3Di:
DDDPPPPPPPPDDDDDDAAAEEEAEDDDPDDDDDPPVPDLVVVVVVCVPPPDDFQEAEDEDDDDPVRLLVSLVDPGNYYYYHLVVVLVCPVSVSDPLQCQQPRHAEYEAEQQVCCVVVVSPVSLLVNLVSHDPNHHYHYYHPDDDPSSVVVCVSPPDQDFDDDDDDPDDDDDPVDPPPGDGDD

Sequence (183 aa):
MEFAAWDANLVTPHKRMGNSIVRLESICDGDRWPLFYNVYSEVLSLIELCRVQLKVVQLTGEPSFSEMATALSGPPYIFVSTPACVQRCLSSGVLQAKSVHDYLSIIILDKADLLFTYGYEKNLKDLKTHITKRCQCLLMAATSSDDVESLKKLYLHNPYILTLAEVGDGKDEIVPKNVHVSP

Mean predicted aligned error: 11.33 Å